Protein AF-A0A3L6J7U1-F1 (afdb_monomer_lite)

Structure (mmCIF, N/CA/C/O backbone):
data_AF-A0A3L6J7U1-F1
#
_entry.id   AF-A0A3L6J7U1-F1
#
loop_
_atom_site.group_PDB
_atom_site.id
_atom_site.type_symbol
_atom_site.label_atom_id
_atom_site.label_alt_id
_atom_site.label_comp_id
_atom_site.label_asym_id
_atom_site.label_entity_id
_atom_site.label_seq_id
_atom_site.pdbx_PDB_ins_code
_atom_site.Cartn_x
_atom_site.Cartn_y
_atom_site.Cartn_z
_atom_site.occupancy
_atom_site.B_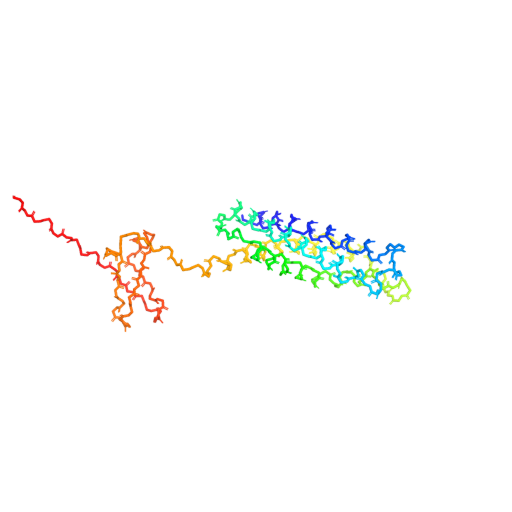iso_or_equiv
_atom_site.auth_seq_id
_atom_site.auth_comp_id
_atom_site.auth_asym_id
_atom_site.auth_atom_id
_atom_site.pdbx_PDB_model_num
ATOM 1 N N . MET A 1 1 ? -1.243 -15.723 12.668 1.00 80.06 1 MET A N 1
ATOM 2 C CA . MET A 1 1 ? -1.212 -14.250 12.497 1.00 80.06 1 MET A CA 1
ATOM 3 C C . MET A 1 1 ? -0.395 -13.813 11.285 1.00 80.06 1 MET A C 1
ATOM 5 O O . MET A 1 1 ? -0.944 -13.099 10.462 1.00 80.06 1 MET A O 1
ATOM 9 N N . LEU A 1 2 ? 0.852 -14.276 11.119 1.00 84.50 2 LEU A N 1
ATOM 10 C CA . LEU A 1 2 ? 1.729 -13.894 9.996 1.00 84.50 2 LEU A CA 1
ATOM 11 C C . LEU A 1 2 ? 1.081 -14.045 8.604 1.00 84.50 2 LEU A C 1
ATOM 13 O O . LEU A 1 2 ? 1.124 -13.119 7.804 1.00 84.50 2 LEU A O 1
ATOM 17 N N . GLY A 1 3 ? 0.394 -15.165 8.348 1.00 88.38 3 GLY A N 1
ATOM 18 C CA . GLY A 1 3 ? -0.285 -15.401 7.067 1.00 88.38 3 GLY A CA 1
ATOM 19 C C . GLY A 1 3 ? -1.399 -14.397 6.737 1.00 88.38 3 GLY A C 1
ATOM 20 O O . GLY A 1 3 ? -1.619 -14.111 5.567 1.00 88.38 3 GLY A O 1
ATOM 21 N N . ARG A 1 4 ? -2.064 -13.806 7.746 1.00 90.31 4 ARG A N 1
ATOM 22 C CA . ARG A 1 4 ? -3.076 -12.756 7.518 1.00 90.31 4 ARG A CA 1
ATOM 23 C C . ARG A 1 4 ? -2.424 -11.458 7.054 1.00 90.31 4 ARG A C 1
ATOM 25 O O . ARG A 1 4 ? -2.904 -10.863 6.101 1.00 90.31 4 ARG A O 1
ATOM 32 N N . TYR A 1 5 ? -1.308 -11.068 7.676 1.00 89.88 5 TYR A N 1
ATOM 33 C CA . TYR A 1 5 ? -0.527 -9.907 7.239 1.00 89.88 5 TYR A CA 1
ATOM 34 C C . TYR A 1 5 ? 0.024 -10.102 5.829 1.00 89.88 5 TYR A C 1
ATOM 36 O O . TYR A 1 5 ? -0.115 -9.217 4.994 1.00 89.88 5 TYR A O 1
ATOM 44 N N . PHE A 1 6 ? 0.576 -11.281 5.537 1.00 91.00 6 PHE A N 1
ATOM 45 C CA . PHE A 1 6 ? 1.073 -11.583 4.199 1.00 91.00 6 PHE A CA 1
ATOM 46 C C . PHE A 1 6 ? -0.036 -11.491 3.140 1.00 91.00 6 PHE A C 1
ATOM 48 O O . PHE A 1 6 ? 0.148 -10.842 2.116 1.00 91.00 6 PHE A O 1
ATOM 55 N N . LEU A 1 7 ? -1.215 -12.065 3.406 1.00 93.25 7 LEU A N 1
ATOM 56 C CA . LEU A 1 7 ? -2.358 -11.988 2.492 1.00 93.25 7 LEU A CA 1
ATOM 57 C C . LEU A 1 7 ? -2.873 -10.548 2.314 1.00 93.25 7 LEU A C 1
ATOM 59 O O . LEU A 1 7 ? -3.171 -10.149 1.191 1.00 93.25 7 LEU A O 1
ATOM 63 N N . HIS A 1 8 ? -2.937 -9.758 3.393 1.00 91.94 8 HIS A N 1
ATOM 64 C CA . HIS A 1 8 ? -3.294 -8.330 3.339 1.00 91.94 8 HIS A CA 1
ATOM 65 C C . HIS A 1 8 ? -2.366 -7.565 2.408 1.00 91.94 8 HIS A C 1
ATOM 67 O O . HIS A 1 8 ? -2.816 -6.891 1.484 1.00 91.94 8 HIS A O 1
ATOM 73 N N . GLY A 1 9 ? -1.063 -7.701 2.647 1.00 90.81 9 GLY A N 1
ATOM 74 C CA . GLY A 1 9 ? -0.046 -7.010 1.879 1.00 90.81 9 GLY A CA 1
ATOM 75 C C . GLY A 1 9 ? 0.015 -7.486 0.436 1.00 90.81 9 GLY A C 1
ATOM 76 O O . GLY A 1 9 ? 0.276 -6.683 -0.448 1.00 90.81 9 GLY A O 1
ATOM 77 N N . LEU A 1 10 ? -0.283 -8.758 0.165 1.00 92.75 10 LEU A N 1
ATOM 78 C CA . LEU A 1 10 ? -0.298 -9.285 -1.197 1.00 92.75 10 LEU A CA 1
ATOM 79 C C . LEU A 1 10 ? -1.444 -8.670 -2.003 1.00 92.75 10 LEU A C 1
ATOM 81 O O . LEU A 1 10 ? -1.235 -8.238 -3.134 1.00 92.75 10 LEU A O 1
ATOM 85 N N . ILE A 1 11 ? -2.635 -8.572 -1.405 1.00 93.88 11 ILE A N 1
ATOM 86 C CA . ILE A 1 11 ? -3.798 -7.954 -2.049 1.00 93.88 11 ILE A CA 1
ATOM 87 C C . ILE A 1 11 ? -3.554 -6.455 -2.268 1.00 93.88 11 ILE A C 1
ATOM 89 O O . ILE A 1 11 ? -3.739 -5.970 -3.382 1.00 93.88 11 ILE A O 1
ATOM 93 N N . LEU A 1 12 ? -3.095 -5.727 -1.244 1.00 91.81 12 LEU A N 1
ATOM 94 C CA . LEU A 1 12 ? -2.787 -4.298 -1.383 1.00 91.81 12 LEU A CA 1
ATOM 95 C C . LEU A 1 12 ? -1.669 -4.046 -2.395 1.00 91.81 12 LEU A C 1
ATOM 97 O O . LEU A 1 12 ? -1.790 -3.165 -3.241 1.00 91.81 12 LEU A O 1
ATOM 101 N N . GLY A 1 13 ? -0.602 -4.841 -2.340 1.00 88.06 13 GLY A N 1
ATOM 102 C CA . GLY A 1 13 ? 0.531 -4.726 -3.247 1.00 88.06 13 GLY A CA 1
ATOM 103 C C . GLY A 1 13 ? 0.130 -4.971 -4.697 1.00 88.06 13 GLY A C 1
ATOM 104 O O . GLY A 1 13 ? 0.563 -4.229 -5.571 1.00 88.06 13 GLY A O 1
ATOM 105 N N . ALA A 1 14 ? -0.749 -5.943 -4.961 1.00 90.12 14 ALA A N 1
ATOM 106 C CA . ALA A 1 14 ? -1.269 -6.196 -6.303 1.00 90.12 14 ALA A CA 1
ATOM 107 C C . ALA A 1 14 ? -2.072 -5.003 -6.849 1.00 90.12 14 ALA A C 1
ATOM 109 O O . ALA A 1 14 ? -1.883 -4.609 -7.998 1.00 90.12 14 ALA A O 1
ATOM 110 N N . VAL A 1 15 ? -2.929 -4.397 -6.024 1.00 89.56 15 VAL A N 1
ATOM 111 C CA . VAL A 1 15 ? -3.744 -3.230 -6.410 1.00 89.56 15 VAL A CA 1
ATOM 112 C C . VAL A 1 15 ? -2.861 -2.035 -6.737 1.00 89.56 15 VAL A C 1
ATOM 114 O O . VAL A 1 15 ? -3.027 -1.410 -7.785 1.00 89.56 15 VAL A O 1
ATOM 117 N N . VAL A 1 16 ? -1.893 -1.746 -5.865 1.00 87.06 16 VAL A N 1
ATOM 118 C CA . VAL A 1 16 ? -0.966 -0.635 -6.078 1.00 87.06 16 VAL A CA 1
ATOM 119 C C . VAL A 1 16 ? -0.088 -0.890 -7.301 1.00 87.06 16 VAL A C 1
ATOM 121 O O . VAL A 1 16 ? 0.082 0.019 -8.108 1.00 87.06 16 VAL A O 1
ATOM 124 N N . LEU A 1 17 ? 0.403 -2.117 -7.501 1.00 84.88 17 LEU A N 1
ATOM 125 C CA . LEU A 1 17 ? 1.206 -2.480 -8.670 1.00 84.88 17 LEU A CA 1
ATOM 126 C C . LEU A 1 17 ? 0.431 -2.273 -9.978 1.00 84.88 17 LEU A C 1
ATOM 128 O O . LEU A 1 17 ? 0.954 -1.653 -10.902 1.00 84.88 17 LEU A O 1
ATOM 132 N N . VAL A 1 18 ? -0.817 -2.747 -10.050 1.00 86.19 18 VAL A N 1
ATOM 133 C CA . VAL A 1 18 ? -1.690 -2.531 -11.216 1.00 86.19 18 VAL A CA 1
ATOM 134 C C . VAL A 1 18 ? -1.918 -1.035 -11.450 1.00 86.19 18 VAL A C 1
ATOM 136 O O . VAL A 1 18 ? -1.820 -0.575 -12.588 1.00 86.19 18 VAL A O 1
ATOM 139 N N . GLY A 1 19 ? -2.149 -0.263 -10.384 1.00 82.88 19 GLY A N 1
ATOM 140 C CA . GLY A 1 19 ? -2.272 1.193 -10.458 1.00 82.88 19 GLY A CA 1
ATOM 141 C C . GLY A 1 19 ? -1.018 1.879 -11.006 1.00 82.88 19 GLY A C 1
ATOM 142 O O . GLY A 1 19 ? -1.114 2.703 -11.916 1.00 82.88 19 GLY A O 1
ATOM 143 N N . SER A 1 20 ? 0.161 1.507 -10.506 1.00 77.81 20 SER A N 1
ATOM 144 C CA . SER A 1 20 ? 1.446 2.061 -10.945 1.00 77.81 20 SER A CA 1
ATOM 145 C C . SER A 1 20 ? 1.777 1.690 -12.396 1.00 77.81 20 SER A C 1
ATOM 147 O O . SER A 1 20 ? 2.238 2.545 -13.149 1.00 77.81 20 SER A O 1
ATOM 149 N N . VAL A 1 21 ? 1.490 0.460 -12.837 1.00 77.81 21 VAL A N 1
ATOM 150 C CA . VAL A 1 21 ? 1.645 0.071 -14.253 1.00 77.81 21 VAL A CA 1
ATOM 151 C C . VAL A 1 21 ? 0.680 0.854 -15.143 1.00 77.81 21 VAL A C 1
ATOM 153 O O . VAL A 1 21 ? 1.087 1.349 -16.193 1.00 77.81 21 VAL A O 1
ATOM 156 N N . GLY A 1 22 ? -0.571 1.035 -14.709 1.00 75.25 22 GLY A N 1
ATOM 157 C CA . GLY A 1 22 ? -1.543 1.880 -15.405 1.00 75.25 22 GLY A CA 1
ATOM 158 C C . GLY A 1 22 ? -1.031 3.308 -15.615 1.00 75.25 22 GLY A C 1
ATOM 159 O O . GLY A 1 22 ? -1.113 3.822 -16.729 1.00 75.25 22 GLY A O 1
ATOM 160 N N . MET A 1 23 ? -0.412 3.913 -14.593 1.00 73.00 23 MET A N 1
ATOM 161 C CA . MET A 1 23 ? 0.224 5.235 -14.709 1.00 73.00 23 MET A CA 1
ATOM 162 C C . MET A 1 23 ? 1.333 5.270 -15.759 1.00 73.00 23 MET A C 1
ATOM 164 O O . MET A 1 23 ? 1.396 6.204 -16.558 1.00 73.00 23 MET A O 1
ATOM 168 N N . ILE A 1 24 ? 2.204 4.259 -15.767 1.00 71.19 24 ILE A N 1
ATOM 169 C CA . ILE A 1 24 ? 3.310 4.176 -16.728 1.00 71.19 24 ILE A CA 1
ATOM 170 C C . ILE A 1 24 ? 2.760 4.063 -18.154 1.00 71.19 24 ILE A C 1
ATOM 172 O O . ILE A 1 24 ? 3.207 4.788 -19.039 1.00 71.19 24 ILE A O 1
ATOM 176 N N . LEU A 1 25 ? 1.752 3.216 -18.377 1.00 70.38 25 LEU A N 1
ATOM 177 C CA . LEU A 1 25 ? 1.129 3.045 -19.693 1.00 70.38 25 LEU A CA 1
ATOM 178 C C . LEU A 1 25 ? 0.435 4.323 -20.182 1.00 70.38 25 LEU A C 1
ATOM 180 O O . LEU A 1 25 ? 0.556 4.667 -21.358 1.00 70.38 25 LEU A O 1
ATOM 184 N N . ILE A 1 26 ? -0.236 5.055 -19.286 1.00 67.69 26 ILE A N 1
ATOM 185 C CA . ILE A 1 26 ? -0.812 6.373 -19.597 1.00 67.69 26 ILE A CA 1
ATOM 186 C C . ILE A 1 26 ? 0.296 7.363 -19.995 1.00 67.69 26 ILE A C 1
ATOM 188 O O . ILE A 1 26 ? 0.122 8.117 -20.951 1.00 67.69 26 ILE A O 1
ATOM 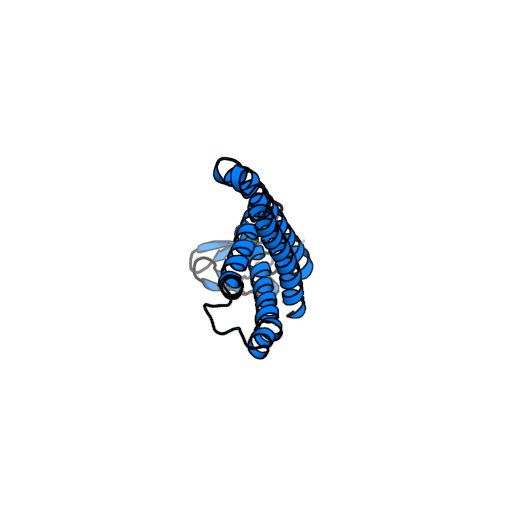192 N N . GLY A 1 27 ? 1.442 7.336 -19.307 1.00 63.16 27 GLY A N 1
ATOM 193 C CA . GLY A 1 27 ? 2.584 8.210 -19.588 1.00 63.16 27 GLY A CA 1
ATOM 194 C C . GLY A 1 27 ? 3.367 7.868 -20.864 1.00 63.16 27 GLY A C 1
ATOM 195 O O . GLY A 1 27 ? 3.934 8.769 -21.478 1.00 63.16 27 GLY A O 1
ATOM 196 N N . MET A 1 28 ? 3.401 6.597 -21.284 1.00 63.34 28 MET A N 1
ATOM 197 C CA . MET A 1 28 ? 4.163 6.134 -22.460 1.00 63.34 28 MET A CA 1
ATOM 198 C C . MET A 1 28 ? 3.359 6.105 -23.773 1.00 63.34 28 MET A C 1
ATOM 200 O O . MET A 1 28 ? 3.936 5.871 -24.836 1.00 63.34 28 MET A O 1
ATOM 204 N N . GLY A 1 29 ? 2.041 6.323 -23.737 1.00 60.12 29 GLY A N 1
ATOM 205 C CA . GLY A 1 29 ? 1.202 6.351 -24.939 1.00 60.12 29 GLY A CA 1
ATOM 206 C C . GLY A 1 29 ? 1.455 7.560 -25.856 1.00 60.12 29 GLY A C 1
ATOM 207 O O . GLY A 1 29 ? 1.968 8.597 -25.438 1.00 60.12 29 GLY A O 1
ATOM 208 N N . SER A 1 30 ? 0.995 7.469 -27.113 1.00 51.78 30 SER A N 1
ATOM 209 C CA . SER A 1 30 ? 1.045 8.514 -28.165 1.00 51.78 30 SER A CA 1
ATOM 210 C C . SER A 1 30 ? 0.340 9.843 -27.819 1.00 51.78 30 SER A C 1
ATOM 212 O O . SER A 1 30 ? 0.314 10.772 -28.623 1.00 51.78 30 SER A O 1
ATOM 214 N N . LEU A 1 31 ? -0.195 9.958 -26.603 1.00 50.59 31 LEU A N 1
ATOM 215 C CA . LEU A 1 31 ? -0.770 11.157 -25.996 1.00 50.59 31 LEU A CA 1
ATOM 216 C C . LEU A 1 31 ? 0.274 12.084 -25.351 1.00 50.59 31 LEU A C 1
ATOM 218 O O . LEU A 1 31 ? -0.113 13.107 -24.794 1.00 50.59 31 LEU A O 1
ATOM 222 N N . TYR A 1 32 ? 1.574 11.784 -25.451 1.00 52.94 32 TYR A N 1
ATOM 223 C CA . TYR A 1 32 ? 2.677 12.566 -24.865 1.00 52.94 32 TYR A CA 1
ATOM 224 C C . TYR A 1 32 ? 2.595 14.083 -25.152 1.00 52.94 32 TYR A C 1
ATOM 226 O O . TYR A 1 32 ? 2.908 14.900 -24.289 1.00 52.94 32 TYR A O 1
ATOM 234 N N . LEU A 1 33 ? 2.101 14.476 -26.336 1.00 47.81 33 LEU A N 1
ATOM 235 C CA . LEU A 1 33 ? 1.938 15.886 -26.721 1.00 47.81 33 LEU A CA 1
ATOM 236 C C . LEU A 1 33 ? 0.695 16.558 -26.098 1.00 47.81 33 LEU A C 1
ATOM 238 O O . LEU A 1 33 ? 0.733 17.745 -25.788 1.00 47.81 33 LEU A O 1
ATOM 242 N N . ALA A 1 34 ? -0.392 15.811 -25.870 1.00 47.06 34 ALA A N 1
ATOM 243 C CA . ALA A 1 34 ? -1.581 16.302 -25.161 1.00 47.06 34 ALA A CA 1
ATOM 244 C C . ALA A 1 34 ? -1.347 16.344 -23.636 1.00 47.06 34 ALA A C 1
ATOM 246 O O . ALA A 1 34 ? -1.777 17.278 -22.955 1.00 47.06 34 ALA A O 1
ATOM 247 N N . TYR A 1 35 ? -0.582 15.372 -23.122 1.00 48.97 35 TYR A N 1
ATOM 248 C CA . TYR A 1 35 ? -0.202 15.198 -21.718 1.00 48.97 35 TYR A CA 1
ATOM 249 C C . TYR A 1 35 ? 0.554 16.401 -21.136 1.00 48.97 35 TYR A C 1
ATOM 251 O O . TYR A 1 35 ? 0.414 16.686 -19.953 1.00 48.97 35 TYR A O 1
ATOM 259 N N . MET A 1 36 ? 1.309 17.150 -21.939 1.00 51.72 36 MET A N 1
ATOM 260 C CA . MET A 1 36 ? 2.205 18.203 -21.440 1.00 51.72 36 MET A CA 1
ATOM 261 C C . MET A 1 36 ? 1.516 19.525 -21.048 1.00 51.72 36 MET A C 1
ATOM 263 O O . MET A 1 36 ? 2.148 20.318 -20.358 1.00 51.72 36 MET A O 1
ATOM 267 N N . VAL A 1 37 ? 0.264 19.796 -21.459 1.00 51.16 37 VAL A N 1
ATOM 268 C CA . VAL A 1 37 ? -0.290 21.172 -21.354 1.00 51.16 37 VAL A CA 1
ATOM 269 C C . VAL A 1 37 ? -1.636 21.289 -20.615 1.00 51.16 37 VAL A C 1
ATOM 271 O O . VAL A 1 37 ? -1.850 22.298 -19.950 1.00 51.16 37 VAL A O 1
ATOM 274 N N . LEU A 1 38 ? -2.535 20.289 -20.652 1.00 43.97 38 LEU A N 1
ATOM 275 C CA . LEU A 1 38 ? -3.834 20.362 -19.934 1.00 43.97 38 LEU A CA 1
ATOM 276 C C . LEU A 1 38 ? -4.360 19.036 -19.346 1.00 43.97 38 LEU A C 1
ATOM 278 O O . LEU A 1 38 ? -5.129 19.065 -18.387 1.00 43.97 38 LEU A O 1
ATOM 282 N N . THR A 1 39 ? -3.974 17.869 -19.874 1.00 49.53 39 THR A N 1
ATOM 283 C CA . THR A 1 39 ? -4.527 16.568 -19.433 1.00 49.53 39 THR A CA 1
ATOM 284 C C . THR A 1 39 ? -3.769 15.899 -18.285 1.00 49.53 39 THR A C 1
ATOM 286 O O . THR A 1 39 ? -4.351 15.055 -17.607 1.00 49.53 39 THR A O 1
ATOM 289 N N . SER A 1 40 ? -2.513 16.263 -18.016 1.00 52.41 40 SER A N 1
ATOM 290 C CA . SER A 1 40 ? -1.710 15.668 -16.930 1.00 52.41 40 SER A CA 1
ATOM 291 C C . SER A 1 40 ? -2.257 15.976 -15.537 1.00 52.41 40 SER A C 1
ATOM 293 O O . SER A 1 40 ? -2.190 15.122 -14.656 1.00 52.41 40 SER A O 1
ATOM 295 N N . SER A 1 41 ? -2.860 17.150 -15.336 1.00 58.31 41 SER A N 1
ATOM 296 C CA . SER A 1 41 ? -3.482 17.507 -14.060 1.00 58.31 41 SER A CA 1
ATOM 297 C C . SER A 1 41 ? -4.869 16.887 -13.907 1.00 58.31 41 SER A C 1
ATOM 299 O O . SER A 1 41 ? -5.115 16.254 -12.892 1.00 58.31 41 SER A O 1
ATOM 301 N N . LEU A 1 42 ? -5.766 16.991 -14.896 1.00 65.25 42 LEU A N 1
ATOM 302 C CA . LEU A 1 42 ? -7.143 16.496 -14.739 1.00 65.25 42 LEU A CA 1
ATOM 303 C C . LEU A 1 42 ? -7.255 14.969 -14.834 1.00 65.25 42 LEU A C 1
ATOM 305 O O . LEU A 1 42 ? -7.847 14.342 -13.959 1.00 65.25 42 LEU A O 1
ATOM 309 N N . VAL A 1 43 ? -6.680 14.361 -15.876 1.00 69.25 43 VAL A N 1
ATOM 310 C CA . VAL A 1 43 ? -6.749 12.904 -16.084 1.00 69.25 43 VAL A CA 1
ATOM 311 C C . VAL A 1 43 ? -5.833 12.194 -15.091 1.00 69.25 43 VAL A C 1
ATOM 313 O O . VAL A 1 43 ? -6.231 11.194 -14.500 1.00 69.25 43 VAL A O 1
ATOM 316 N N . GLY A 1 44 ? -4.646 12.756 -14.841 1.00 71.31 44 GLY A N 1
ATOM 317 C CA . GLY A 1 44 ? -3.724 12.255 -13.826 1.00 71.31 44 GLY A CA 1
ATOM 318 C C . GLY A 1 44 ? -4.313 12.340 -12.418 1.00 71.31 44 GLY A C 1
ATOM 319 O O . GLY A 1 44 ? -4.346 11.329 -11.723 1.00 71.31 44 GLY A O 1
ATOM 320 N N . ALA A 1 45 ? -4.847 13.494 -11.997 1.00 76.62 45 ALA A N 1
ATOM 321 C CA . ALA A 1 45 ? -5.448 13.616 -10.665 1.00 76.62 45 ALA A CA 1
ATOM 322 C C . ALA A 1 45 ? -6.698 12.744 -10.505 1.00 76.62 45 ALA A C 1
ATOM 324 O O . ALA A 1 45 ? -6.861 12.133 -9.452 1.00 76.62 45 ALA A O 1
ATOM 325 N N . ALA A 1 46 ? -7.552 12.636 -11.530 1.00 81.62 46 ALA A N 1
ATOM 326 C CA . ALA A 1 46 ? -8.709 11.741 -11.489 1.00 81.62 46 ALA A CA 1
ATOM 327 C C . ALA A 1 46 ? -8.281 10.271 -11.358 1.00 81.62 46 ALA A C 1
ATOM 329 O O . ALA A 1 46 ? -8.856 9.527 -10.562 1.00 81.62 46 ALA A O 1
ATOM 330 N N . PHE A 1 47 ? -7.234 9.864 -12.079 1.00 82.88 47 PHE A N 1
ATOM 331 C CA . PHE A 1 47 ? -6.674 8.524 -11.959 1.00 82.88 47 PHE A CA 1
ATOM 332 C C . PHE A 1 47 ? -6.060 8.285 -10.571 1.00 82.88 47 PHE A C 1
ATOM 334 O O . PHE A 1 47 ? -6.368 7.274 -9.942 1.00 82.88 47 PHE A O 1
ATOM 341 N N . TYR A 1 48 ? -5.264 9.220 -10.041 1.00 84.69 48 TYR A N 1
ATOM 342 C CA . TYR A 1 48 ? -4.725 9.119 -8.680 1.00 84.69 48 TYR A CA 1
ATOM 343 C C . TYR A 1 48 ? -5.833 9.045 -7.630 1.00 84.69 48 TYR A C 1
ATOM 345 O O . TYR A 1 48 ? -5.780 8.187 -6.753 1.00 84.69 48 TYR A O 1
ATOM 353 N N . ALA A 1 49 ? -6.866 9.881 -7.741 1.00 88.75 49 ALA A N 1
ATOM 354 C CA . ALA A 1 49 ? -8.011 9.851 -6.839 1.00 88.75 49 ALA A CA 1
ATOM 355 C C . ALA A 1 49 ? -8.724 8.491 -6.875 1.00 88.75 49 ALA A C 1
ATOM 357 O O . ALA A 1 49 ? -9.039 7.940 -5.821 1.00 88.75 49 ALA A O 1
ATOM 358 N N . MET A 1 50 ? -8.913 7.918 -8.069 1.00 89.75 50 MET A N 1
ATOM 359 C CA . MET A 1 50 ? -9.485 6.582 -8.243 1.00 89.75 50 MET A CA 1
ATOM 360 C C . MET A 1 50 ? -8.612 5.498 -7.594 1.00 89.75 50 MET A C 1
ATOM 362 O O . MET A 1 50 ? -9.131 4.656 -6.862 1.00 89.75 50 MET A O 1
ATOM 366 N N . ILE A 1 51 ? -7.293 5.528 -7.809 1.00 90.00 51 ILE A N 1
ATOM 367 C CA . ILE A 1 51 ? -6.362 4.562 -7.209 1.00 90.00 51 ILE A CA 1
ATOM 368 C C . ILE A 1 51 ? -6.311 4.703 -5.685 1.00 90.00 51 ILE A C 1
ATOM 370 O O . ILE A 1 51 ? -6.296 3.688 -4.987 1.00 90.00 51 ILE A O 1
ATOM 374 N N . PHE A 1 52 ? -6.322 5.925 -5.148 1.00 93.00 52 PHE A N 1
ATOM 375 C CA . PHE A 1 52 ? -6.347 6.154 -3.701 1.00 93.00 52 PHE A CA 1
ATOM 376 C C . PHE A 1 52 ? -7.655 5.659 -3.090 1.00 93.00 52 PHE A C 1
ATOM 378 O O . PHE A 1 52 ? -7.623 4.924 -2.105 1.00 93.00 52 PHE A O 1
ATOM 385 N N . ALA A 1 53 ? -8.797 5.975 -3.699 1.00 92.06 53 ALA A N 1
ATOM 386 C CA . ALA A 1 53 ? -10.089 5.474 -3.244 1.00 92.06 53 ALA A CA 1
ATOM 387 C C . ALA A 1 53 ? -10.144 3.936 -3.268 1.00 92.06 53 ALA A C 1
ATOM 389 O O . ALA A 1 53 ? -10.574 3.325 -2.291 1.00 92.06 53 ALA A O 1
ATOM 390 N N . LEU A 1 54 ? -9.652 3.305 -4.340 1.00 92.62 54 LEU A N 1
ATOM 391 C CA . LEU A 1 54 ? -9.613 1.848 -4.468 1.00 92.62 54 LEU A CA 1
ATOM 392 C C . LEU A 1 54 ? -8.688 1.210 -3.425 1.00 92.62 54 LEU A C 1
ATOM 394 O O . LEU A 1 54 ? -9.102 0.310 -2.698 1.00 92.62 54 LEU A O 1
ATOM 398 N N . THR A 1 55 ? -7.449 1.693 -3.320 1.00 92.75 55 THR A N 1
ATOM 399 C CA . THR A 1 55 ? -6.443 1.159 -2.388 1.00 92.75 55 THR A CA 1
ATOM 400 C C . THR A 1 55 ? -6.908 1.304 -0.942 1.00 92.75 55 THR A C 1
ATOM 402 O O . THR A 1 55 ? -6.819 0.357 -0.161 1.00 92.75 55 THR A O 1
ATOM 405 N N . GLY A 1 56 ? -7.448 2.469 -0.587 1.00 91.44 56 GLY A N 1
ATOM 406 C CA . GLY A 1 56 ? -7.954 2.738 0.752 1.00 91.44 56 GLY A CA 1
ATOM 407 C C . GLY A 1 56 ? -9.214 1.955 1.094 1.00 91.44 56 GLY A C 1
ATOM 408 O O . GLY A 1 56 ? -9.274 1.336 2.153 1.00 91.44 56 GLY A O 1
ATOM 409 N N . GLY A 1 57 ? -10.184 1.897 0.177 1.00 91.00 57 GLY A N 1
ATOM 410 C CA . GLY A 1 57 ? -11.393 1.089 0.352 1.00 91.00 57 GLY A CA 1
ATOM 411 C C . GLY A 1 57 ? -11.073 -0.399 0.511 1.00 91.00 57 GLY A C 1
ATOM 412 O O . GLY A 1 57 ? -11.632 -1.066 1.381 1.00 91.00 57 GLY A O 1
ATOM 413 N N . MET A 1 58 ? -10.110 -0.915 -0.258 1.00 93.00 58 MET A N 1
ATOM 414 C CA . MET A 1 58 ? -9.624 -2.285 -0.086 1.00 93.00 58 MET A CA 1
ATOM 415 C C . MET A 1 58 ? -8.890 -2.471 1.240 1.00 93.00 58 MET A C 1
ATOM 417 O O . MET A 1 58 ? -9.100 -3.490 1.893 1.00 93.00 58 MET A O 1
ATOM 421 N N . ASN A 1 59 ? -8.082 -1.504 1.683 1.00 93.12 59 ASN A N 1
ATOM 422 C CA . ASN A 1 59 ? -7.435 -1.584 2.991 1.00 93.12 59 ASN A CA 1
ATOM 423 C C . ASN A 1 59 ? -8.454 -1.668 4.133 1.00 93.12 59 ASN A C 1
ATOM 425 O O . ASN A 1 59 ? -8.319 -2.534 4.994 1.00 93.12 59 ASN A O 1
ATOM 429 N N . GLN A 1 60 ? -9.488 -0.826 4.107 1.00 90.44 60 GLN A N 1
ATOM 430 C CA . GLN A 1 60 ? -10.563 -0.825 5.102 1.00 90.44 60 GLN A CA 1
ATOM 431 C C . GLN A 1 60 ? -11.358 -2.135 5.075 1.00 90.44 60 GLN A C 1
ATOM 433 O O . GLN A 1 60 ? -11.544 -2.762 6.114 1.00 90.44 60 GLN A O 1
ATOM 438 N N . ALA A 1 61 ? -11.739 -2.618 3.888 1.00 91.12 61 ALA A N 1
ATOM 439 C CA . ALA A 1 61 ? -12.445 -3.892 3.747 1.00 91.12 61 ALA A CA 1
ATOM 440 C C . ALA A 1 61 ? -11.616 -5.086 4.256 1.00 91.12 61 ALA A C 1
ATOM 442 O O . ALA A 1 61 ? -12.150 -6.008 4.877 1.00 91.12 61 ALA A O 1
ATOM 443 N N . LEU A 1 62 ? -10.302 -5.084 4.009 1.00 90.31 62 LEU A N 1
ATOM 444 C CA . LEU A 1 62 ? -9.397 -6.107 4.530 1.00 90.31 62 LEU A CA 1
ATOM 445 C C . LEU A 1 62 ? -9.255 -5.991 6.051 1.00 90.31 62 LEU A C 1
ATOM 447 O O . LEU A 1 62 ? -9.343 -7.015 6.728 1.00 90.31 62 LEU A O 1
ATOM 451 N N . ALA A 1 63 ? -9.097 -4.776 6.583 1.00 87.81 63 ALA A N 1
ATOM 452 C CA . ALA A 1 63 ? -8.995 -4.502 8.015 1.00 87.81 63 ALA A CA 1
ATOM 453 C C . ALA A 1 63 ? -10.240 -4.974 8.791 1.00 87.81 63 ALA A C 1
ATOM 455 O O . ALA A 1 63 ? -10.105 -5.715 9.769 1.00 87.81 63 ALA A O 1
ATOM 456 N N . GLU A 1 64 ? -11.441 -4.648 8.304 1.00 86.19 64 GLU A N 1
ATOM 457 C CA . GLU A 1 64 ? -12.710 -5.169 8.834 1.00 86.19 64 GLU A CA 1
ATOM 458 C C . GLU A 1 64 ? -12.703 -6.708 8.805 1.00 86.19 64 GLU A C 1
ATOM 460 O O . GLU A 1 64 ? -12.978 -7.369 9.809 1.00 86.19 64 GLU A O 1
ATOM 465 N N . ARG A 1 65 ? -12.303 -7.305 7.674 1.00 89.25 65 ARG A N 1
ATOM 466 C CA . ARG A 1 65 ? -12.407 -8.754 7.462 1.00 89.25 65 ARG A CA 1
ATOM 467 C C . ARG A 1 65 ? -11.420 -9.601 8.263 1.00 89.25 65 ARG A C 1
ATOM 469 O O . ARG A 1 65 ? -11.838 -10.635 8.785 1.00 89.25 65 ARG A O 1
ATOM 476 N N . PHE A 1 66 ? -10.124 -9.272 8.311 1.00 85.50 66 PHE A N 1
ATOM 477 C CA . PHE A 1 66 ? -9.155 -10.137 9.010 1.00 85.50 66 PHE A CA 1
ATOM 478 C C . PHE A 1 66 ? -8.790 -9.687 10.435 1.00 85.50 66 PHE A C 1
ATOM 480 O O . PHE A 1 66 ? -8.193 -10.497 11.161 1.00 85.50 66 PHE A O 1
ATOM 487 N N . TRP A 1 67 ? -9.176 -8.471 10.851 1.00 82.88 67 TRP A N 1
ATOM 488 C CA . TRP A 1 67 ? -8.870 -7.904 12.175 1.00 82.88 67 TRP A CA 1
ATOM 489 C C . TRP A 1 67 ? -10.108 -7.465 12.959 1.00 82.88 67 TRP A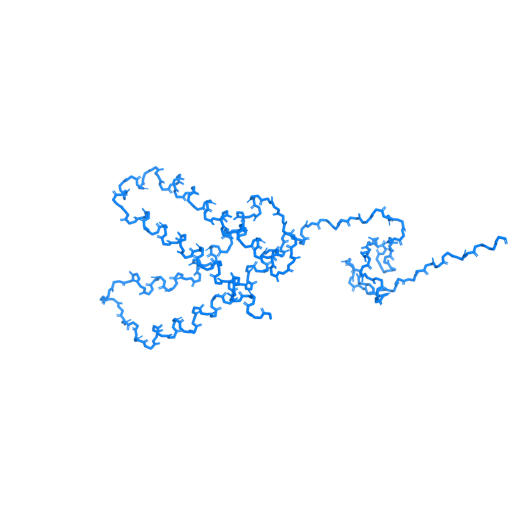 C 1
ATOM 491 O O . TRP A 1 67 ? -9.967 -7.216 14.152 1.00 82.88 67 TRP A O 1
ATOM 501 N N . GLY A 1 68 ? -11.296 -7.407 12.345 1.00 79.31 68 GLY A N 1
ATOM 502 C CA . GLY A 1 68 ? -12.518 -6.984 13.035 1.00 79.31 68 GLY A CA 1
ATOM 503 C C . GLY A 1 68 ? -12.475 -5.522 13.481 1.00 79.31 68 GLY A C 1
ATOM 504 O O . GLY A 1 68 ? -13.062 -5.179 14.500 1.00 79.31 68 GLY A O 1
ATOM 505 N N . ILE A 1 69 ? -11.717 -4.682 12.771 1.00 79.38 69 ILE A N 1
ATOM 506 C CA . ILE A 1 69 ? -11.621 -3.250 13.060 1.00 79.38 69 ILE A CA 1
ATOM 507 C C . ILE A 1 69 ? -12.798 -2.563 12.376 1.00 79.38 69 ILE A C 1
ATOM 509 O O . ILE A 1 69 ? -12.871 -2.582 11.151 1.00 79.38 69 ILE A O 1
ATOM 513 N N . ASP A 1 70 ? -13.684 -1.935 13.148 1.00 76.44 70 ASP A N 1
ATOM 514 C CA . ASP A 1 70 ? -14.774 -1.129 12.595 1.00 76.44 70 ASP A CA 1
ATOM 515 C C . ASP A 1 70 ? -14.221 0.165 11.988 1.00 76.44 70 ASP A C 1
ATOM 517 O O . ASP A 1 70 ? -13.918 1.134 12.696 1.00 76.44 70 ASP A O 1
ATOM 521 N N . CYS A 1 71 ? -14.091 0.179 10.662 1.00 76.94 71 CYS A N 1
ATOM 522 C CA . CYS A 1 71 ? -13.612 1.329 9.912 1.00 76.94 71 CYS A CA 1
ATOM 523 C C . CYS A 1 71 ? -14.727 2.364 9.683 1.00 76.94 71 CYS A C 1
ATOM 525 O O . CYS A 1 71 ? -15.923 2.068 9.645 1.00 76.94 71 CYS A O 1
ATOM 527 N N . GLU A 1 72 ? -14.343 3.631 9.530 1.00 76.75 72 GLU A N 1
ATOM 528 C CA . GLU A 1 72 ? -15.271 4.674 9.101 1.00 76.75 72 GLU A CA 1
ATOM 529 C C . GLU A 1 72 ? -15.483 4.600 7.588 1.00 76.75 72 GLU A C 1
ATOM 531 O O . GLU A 1 72 ? -14.542 4.748 6.810 1.00 76.75 72 GLU A O 1
ATOM 536 N N . LYS A 1 73 ? -16.737 4.406 7.169 1.00 77.50 73 LYS A N 1
ATOM 537 C CA . LYS A 1 73 ? -17.126 4.284 5.756 1.00 77.50 73 LYS A CA 1
ATOM 538 C C . LYS A 1 73 ? -17.305 5.657 5.112 1.00 77.50 73 LYS A C 1
ATOM 540 O O . LYS A 1 73 ? -18.370 5.985 4.596 1.00 77.50 73 LYS A O 1
ATOM 545 N N . ASN A 1 74 ? -16.254 6.466 5.177 1.00 83.75 74 ASN A N 1
ATOM 546 C CA . ASN A 1 74 ? -16.181 7.783 4.562 1.00 83.75 74 ASN A CA 1
ATOM 547 C C . ASN A 1 74 ? -15.145 7.762 3.431 1.00 83.75 74 ASN A C 1
ATOM 549 O O . ASN A 1 74 ? -14.015 7.303 3.618 1.00 83.75 74 ASN A O 1
ATOM 553 N N . ILE A 1 75 ? -15.522 8.290 2.262 1.00 82.81 75 ILE A N 1
ATOM 554 C CA . ILE A 1 75 ? -14.637 8.394 1.093 1.00 82.81 75 ILE A CA 1
ATOM 555 C C . ILE A 1 75 ? -13.362 9.168 1.449 1.00 82.81 75 ILE A C 1
ATOM 557 O O . ILE A 1 75 ? -12.284 8.767 1.020 1.00 82.81 75 ILE A O 1
ATOM 561 N N . GLY A 1 76 ? -13.453 10.223 2.268 1.00 84.62 76 GLY A N 1
ATOM 562 C CA . GLY A 1 76 ? -12.288 11.008 2.687 1.00 84.62 76 GLY A CA 1
ATOM 563 C C . GLY A 1 76 ? -11.262 10.177 3.464 1.00 84.62 76 GLY A C 1
ATOM 564 O O . GLY A 1 76 ? -10.072 10.204 3.147 1.00 84.62 76 GLY A O 1
ATOM 565 N N . THR A 1 77 ? -11.727 9.375 4.425 1.00 83.50 77 THR A N 1
ATOM 566 C CA . THR A 1 77 ? -10.886 8.461 5.213 1.00 83.50 77 THR A CA 1
ATOM 567 C C . THR A 1 77 ? -10.268 7.386 4.318 1.00 83.50 77 THR A C 1
ATOM 569 O O . THR A 1 77 ? -9.063 7.148 4.388 1.00 83.50 77 THR A O 1
ATOM 572 N N . GLY A 1 78 ? -11.055 6.816 3.397 1.00 85.88 78 GLY A N 1
ATOM 573 C CA . GLY A 1 78 ? -10.556 5.868 2.398 1.00 85.88 78 GLY A CA 1
ATOM 574 C C . GLY A 1 78 ? -9.470 6.477 1.507 1.00 85.88 78 GLY A C 1
ATOM 575 O O . GLY A 1 78 ? -8.386 5.918 1.381 1.00 85.88 78 GLY A O 1
ATOM 576 N N . MET A 1 79 ? -9.698 7.662 0.942 1.00 90.88 79 MET A N 1
ATOM 577 C CA . MET A 1 79 ? -8.705 8.339 0.102 1.00 90.88 79 MET A CA 1
ATOM 578 C C . MET A 1 79 ? -7.406 8.643 0.855 1.00 90.88 79 MET A C 1
ATOM 580 O O . MET A 1 79 ? -6.329 8.454 0.291 1.00 90.88 79 MET A O 1
ATOM 584 N N . ARG A 1 80 ? -7.483 9.069 2.122 1.00 89.88 80 ARG A N 1
ATOM 585 C CA . ARG A 1 80 ? -6.306 9.296 2.976 1.00 89.88 80 ARG A CA 1
ATOM 586 C C . ARG A 1 80 ? -5.507 8.008 3.179 1.00 89.88 80 ARG A C 1
ATOM 588 O O . ARG A 1 80 ? -4.294 8.007 2.970 1.00 89.88 80 ARG A O 1
ATOM 595 N N . ASP A 1 81 ? -6.175 6.926 3.573 1.00 89.00 81 ASP A N 1
ATOM 596 C CA . ASP A 1 81 ? -5.521 5.641 3.837 1.00 89.00 81 ASP A CA 1
ATOM 597 C C . ASP A 1 81 ? -4.875 5.095 2.552 1.00 89.00 81 ASP A C 1
ATOM 599 O O . ASP A 1 81 ? -3.723 4.656 2.555 1.00 89.00 81 ASP A O 1
ATOM 603 N N . GLY A 1 82 ? -5.583 5.207 1.425 1.00 89.50 82 GLY A N 1
ATOM 604 C CA . GLY A 1 82 ? -5.072 4.834 0.112 1.00 89.50 82 GLY A CA 1
ATOM 605 C C . GLY A 1 82 ? -3.883 5.675 -0.340 1.00 89.50 82 GLY A C 1
ATOM 606 O O . GLY A 1 82 ? -2.916 5.111 -0.845 1.00 89.50 82 GLY A O 1
ATOM 607 N N . PHE A 1 83 ? -3.906 6.992 -0.118 1.00 90.81 83 PHE A N 1
ATOM 608 C CA . PHE A 1 83 ? -2.772 7.878 -0.394 1.00 90.81 83 PHE A CA 1
ATOM 609 C C . PHE A 1 83 ? -1.531 7.471 0.408 1.00 90.81 83 PHE A C 1
ATOM 611 O O . PHE A 1 83 ? -0.455 7.320 -0.170 1.00 90.81 83 PHE A O 1
ATOM 618 N N . LEU A 1 84 ? -1.672 7.241 1.718 1.00 89.75 84 LEU A N 1
ATOM 619 C CA . LEU A 1 84 ? -0.555 6.843 2.581 1.00 89.75 84 LEU A CA 1
ATOM 620 C C . LEU A 1 84 ? 0.062 5.514 2.133 1.00 89.75 84 LEU A C 1
ATOM 622 O O . LEU A 1 84 ? 1.282 5.415 2.000 1.00 89.75 84 LEU A O 1
ATOM 626 N N . ILE A 1 85 ? -0.777 4.511 1.860 1.00 89.31 85 ILE A N 1
ATOM 627 C CA . ILE A 1 85 ? -0.329 3.191 1.395 1.00 89.31 85 ILE A CA 1
ATOM 628 C C . ILE A 1 85 ? 0.339 3.301 0.025 1.00 89.31 85 ILE A C 1
ATOM 630 O O . ILE A 1 85 ? 1.418 2.747 -0.177 1.00 89.31 85 ILE A O 1
ATOM 634 N N . PHE A 1 86 ? -0.268 4.037 -0.907 1.00 87.38 86 PHE A N 1
ATOM 635 C CA . PHE A 1 86 ? 0.257 4.196 -2.259 1.00 87.38 86 PHE A CA 1
ATOM 636 C C . PHE A 1 86 ? 1.600 4.935 -2.273 1.00 87.38 86 PHE A C 1
ATOM 638 O O . PHE A 1 86 ? 2.527 4.506 -2.962 1.00 87.38 86 PHE A O 1
ATOM 645 N N . MET A 1 87 ? 1.735 6.019 -1.504 1.00 85.12 87 MET A N 1
ATOM 646 C CA . MET A 1 87 ? 2.988 6.772 -1.399 1.00 85.12 87 MET A CA 1
ATOM 647 C C . MET A 1 87 ? 4.088 5.928 -0.771 1.00 85.12 87 MET A C 1
ATOM 649 O O . MET A 1 87 ? 5.167 5.813 -1.346 1.00 85.12 87 MET A O 1
ATOM 653 N N . LEU A 1 88 ? 3.802 5.273 0.356 1.00 84.81 88 LEU A N 1
ATOM 654 C CA . LEU A 1 88 ? 4.753 4.373 1.001 1.00 84.81 88 LEU A CA 1
ATOM 655 C C . LEU A 1 88 ? 5.210 3.265 0.041 1.00 84.81 88 LEU A C 1
ATOM 657 O O . LEU A 1 88 ? 6.399 2.945 -0.019 1.00 84.81 88 LEU A O 1
ATOM 661 N N . PHE A 1 89 ? 4.275 2.711 -0.734 1.00 82.56 89 PHE A N 1
ATOM 662 C CA . PHE A 1 89 ? 4.575 1.699 -1.734 1.00 82.56 89 PHE A CA 1
ATOM 663 C C . PHE A 1 89 ? 5.519 2.201 -2.813 1.00 82.56 89 PHE A C 1
ATOM 665 O O . PHE A 1 89 ? 6.585 1.622 -3.022 1.00 82.56 89 PHE A O 1
ATOM 672 N N . ASN A 1 90 ? 5.170 3.304 -3.464 1.00 78.25 90 ASN A N 1
ATOM 673 C CA . ASN A 1 90 ? 5.977 3.829 -4.557 1.00 78.25 90 ASN A CA 1
ATOM 674 C C . ASN A 1 90 ? 7.339 4.348 -4.070 1.00 78.25 90 ASN A C 1
ATOM 676 O O . ASN A 1 90 ? 8.336 4.126 -4.749 1.00 78.25 90 ASN A O 1
ATOM 680 N N . THR A 1 91 ? 7.430 4.956 -2.881 1.00 78.06 91 THR A N 1
ATOM 681 C CA . THR A 1 91 ? 8.718 5.377 -2.303 1.00 78.06 91 THR A CA 1
ATOM 682 C C . THR A 1 91 ? 9.620 4.184 -1.996 1.00 78.06 91 THR A C 1
ATOM 684 O O . THR A 1 91 ? 10.813 4.232 -2.290 1.00 78.06 91 THR A O 1
ATOM 687 N N . ALA A 1 92 ? 9.074 3.097 -1.449 1.00 76.81 92 ALA A N 1
ATOM 688 C CA . ALA A 1 92 ? 9.871 1.917 -1.130 1.00 76.81 92 ALA A CA 1
ATOM 689 C C . ALA A 1 92 ? 10.301 1.117 -2.371 1.00 76.81 92 ALA A C 1
ATOM 691 O O . ALA A 1 92 ? 11.365 0.501 -2.359 1.00 76.81 92 ALA A O 1
ATOM 692 N N . PHE A 1 93 ? 9.508 1.149 -3.447 1.00 71.81 93 PHE A N 1
ATOM 693 C CA . PHE A 1 93 ? 9.847 0.523 -4.729 1.00 71.81 93 PHE A CA 1
ATOM 694 C C . PHE A 1 93 ? 10.638 1.428 -5.681 1.00 71.81 93 PHE A C 1
ATOM 696 O O . PHE A 1 93 ? 11.142 0.935 -6.692 1.00 71.81 93 PHE A O 1
ATOM 703 N N . LEU A 1 94 ? 10.811 2.715 -5.363 1.00 70.31 94 LEU A N 1
ATOM 704 C CA . LEU A 1 94 ? 11.600 3.652 -6.167 1.00 70.31 94 LEU A CA 1
ATOM 705 C C . LEU A 1 94 ? 13.020 3.127 -6.463 1.00 70.31 94 LEU A C 1
ATOM 707 O O . LEU A 1 94 ? 13.414 3.167 -7.627 1.00 70.31 94 LEU A O 1
ATOM 711 N N . PRO A 1 95 ? 13.780 2.569 -5.494 1.00 65.12 95 PRO A N 1
ATOM 712 C CA . PRO A 1 95 ? 15.110 2.028 -5.773 1.00 65.12 95 PRO A CA 1
ATOM 713 C C . PRO A 1 95 ? 15.074 0.850 -6.752 1.00 65.12 95 PRO A C 1
ATOM 715 O O . PRO A 1 95 ? 15.937 0.749 -7.617 1.00 65.12 95 PRO A O 1
ATOM 718 N N . VAL A 1 96 ? 14.051 -0.008 -6.658 1.00 67.00 96 VAL A N 1
ATOM 719 C CA . VAL A 1 96 ? 13.856 -1.137 -7.580 1.00 67.00 96 VAL A CA 1
ATOM 720 C C . VAL A 1 96 ? 13.574 -0.612 -8.986 1.00 67.00 96 VAL A C 1
ATOM 722 O O . VAL A 1 96 ? 14.221 -1.038 -9.935 1.00 67.00 96 VAL A O 1
ATOM 725 N N . GLY A 1 97 ? 12.671 0.363 -9.119 1.00 65.25 97 GLY A N 1
ATOM 726 C CA . GLY A 1 97 ? 12.381 1.013 -10.398 1.00 65.25 97 GLY A CA 1
ATOM 727 C C . GLY A 1 97 ? 13.604 1.700 -11.011 1.00 65.25 97 GLY A C 1
ATOM 728 O O . GLY A 1 97 ? 13.836 1.568 -12.210 1.00 65.25 97 GLY A O 1
ATOM 729 N N . LEU A 1 98 ? 14.426 2.371 -10.196 1.00 64.69 98 LEU A N 1
ATOM 730 C CA . LEU A 1 98 ? 15.662 3.017 -10.645 1.00 64.69 98 LEU A CA 1
ATOM 731 C C . LEU A 1 98 ? 16.678 2.007 -11.191 1.00 64.69 98 LEU A C 1
ATOM 733 O O . LEU A 1 98 ? 17.283 2.283 -12.220 1.00 64.69 98 LEU A O 1
ATOM 737 N N . ILE A 1 99 ? 16.820 0.823 -10.584 1.00 64.38 99 ILE A N 1
ATOM 738 C CA . ILE A 1 99 ? 17.715 -0.234 -11.094 1.00 64.38 99 ILE A CA 1
ATOM 739 C C . ILE A 1 99 ? 17.336 -0.655 -12.524 1.00 64.38 99 ILE A C 1
ATOM 741 O O . ILE A 1 99 ? 18.220 -0.917 -13.334 1.00 64.38 99 ILE A O 1
ATOM 745 N N . PHE A 1 100 ? 16.041 -0.686 -12.856 1.00 60.62 100 PHE A N 1
ATOM 746 C CA . PHE A 1 100 ? 15.563 -1.060 -14.193 1.00 60.62 100 PHE A CA 1
ATOM 747 C C . PHE A 1 100 ? 15.475 0.113 -15.186 1.00 60.62 100 PHE A C 1
ATOM 749 O O . PHE A 1 100 ? 15.360 -0.124 -16.387 1.00 60.62 100 PHE A O 1
ATOM 756 N N . ALA A 1 101 ? 15.493 1.363 -14.710 1.00 59.38 101 ALA A N 1
ATOM 757 C CA . ALA A 1 101 ? 15.315 2.558 -15.540 1.00 59.38 101 ALA A CA 1
ATOM 758 C C . ALA A 1 101 ? 16.628 3.166 -16.059 1.00 59.38 101 ALA A C 1
ATOM 760 O O . ALA A 1 101 ? 16.604 3.968 -16.995 1.00 59.38 101 ALA A O 1
ATOM 761 N N . ILE A 1 102 ? 17.774 2.830 -15.462 1.00 58.25 102 ILE A N 1
ATOM 762 C CA . ILE A 1 102 ? 19.061 3.339 -15.940 1.00 58.25 102 ILE A CA 1
ATOM 763 C C . ILE A 1 102 ? 19.427 2.546 -17.228 1.00 58.25 102 ILE A C 1
ATOM 765 O O . ILE A 1 102 ? 19.207 1.338 -17.291 1.00 58.25 102 ILE A O 1
ATOM 769 N N . PRO A 1 103 ? 19.980 3.175 -18.286 1.00 57.91 103 PRO A N 1
ATOM 770 C CA . PRO A 1 103 ? 20.275 2.491 -19.551 1.00 57.91 103 PRO A CA 1
ATOM 771 C C . PRO A 1 103 ? 21.362 1.405 -19.434 1.00 57.91 103 PRO A C 1
ATOM 773 O O . PRO A 1 103 ? 22.400 1.677 -18.827 1.00 57.91 103 PRO A O 1
ATOM 776 N N . PRO A 1 104 ? 21.236 0.250 -20.119 1.00 57.31 104 PRO A N 1
ATOM 777 C CA . PRO A 1 104 ? 22.086 -0.942 -19.942 1.00 57.31 104 PRO A CA 1
ATOM 778 C C . PRO A 1 104 ? 23.596 -0.774 -20.222 1.00 57.31 104 PRO A C 1
ATOM 780 O O . PRO A 1 104 ? 24.350 -1.733 -20.102 1.00 57.31 104 PRO A O 1
ATOM 783 N N . GLY A 1 105 ? 24.067 0.424 -20.581 1.00 57.00 105 GLY A N 1
ATOM 784 C CA . GLY A 1 105 ? 25.488 0.755 -20.720 1.00 57.00 105 GLY A CA 1
ATOM 785 C C . GLY A 1 105 ? 26.107 1.493 -19.525 1.00 57.00 105 GLY A C 1
ATOM 786 O O . GLY A 1 105 ? 27.297 1.788 -19.571 1.00 57.00 105 GLY A O 1
ATOM 787 N N . TRP A 1 106 ? 25.329 1.848 -18.493 1.00 55.72 106 TRP A N 1
ATOM 788 C CA . TRP A 1 106 ? 25.768 2.723 -17.388 1.00 55.72 106 TRP A CA 1
ATOM 789 C C . TRP A 1 106 ? 25.852 2.023 -16.012 1.00 55.72 106 TRP A C 1
ATOM 791 O O . TRP A 1 106 ? 26.029 2.702 -15.003 1.00 55.72 106 TRP A O 1
ATOM 801 N N . HIS A 1 107 ? 25.712 0.692 -15.923 1.00 60.25 107 HIS A N 1
ATOM 802 C CA . HIS A 1 107 ? 25.827 -0.057 -14.654 1.00 60.25 107 HIS A CA 1
ATOM 803 C C . HIS A 1 107 ? 26.231 -1.521 -14.845 1.00 60.25 107 HIS A C 1
ATOM 805 O O . HIS A 1 107 ? 26.092 -2.115 -15.913 1.00 60.25 107 HIS A O 1
ATOM 811 N N . TRP A 1 108 ? 26.711 -2.079 -13.732 1.00 58.59 108 TRP A N 1
ATOM 812 C CA . TRP A 1 108 ? 26.764 -3.498 -13.424 1.00 58.59 108 TRP A CA 1
ATOM 813 C C . TRP A 1 108 ? 25.357 -4.078 -13.597 1.00 58.59 108 TRP A C 1
ATOM 815 O O . TRP A 1 108 ? 24.455 -3.750 -12.829 1.00 58.59 108 TRP A O 1
ATOM 825 N N . VAL A 1 109 ? 25.145 -4.893 -14.630 1.00 60.62 109 VAL A N 1
ATOM 826 C CA . VAL A 1 109 ? 23.910 -5.675 -14.767 1.00 60.62 109 VAL A CA 1
ATOM 827 C C . VAL A 1 109 ? 23.775 -6.517 -13.496 1.00 60.62 109 VAL A C 1
ATOM 829 O O . VAL A 1 109 ? 24.717 -7.263 -13.208 1.00 60.62 109 VAL A O 1
ATOM 832 N N . PRO A 1 110 ? 22.664 -6.409 -12.736 1.00 65.62 110 PRO A N 1
ATOM 833 C CA . PRO A 1 110 ? 22.469 -7.238 -11.560 1.00 65.62 110 PRO A CA 1
ATOM 834 C C . PRO A 1 110 ? 22.648 -8.696 -11.960 1.00 65.62 110 PRO A C 1
ATOM 836 O O . PRO A 1 110 ? 22.014 -9.186 -12.901 1.00 65.62 110 PRO A O 1
ATOM 839 N N . SER A 1 111 ? 23.549 -9.384 -11.275 1.00 75.06 111 SER A N 1
ATOM 840 C CA . SER A 1 111 ? 23.751 -10.809 -11.471 1.00 75.06 111 SER A CA 1
ATOM 841 C C . SER A 1 111 ? 22.427 -11.547 -11.254 1.00 75.06 111 SER A C 1
ATOM 843 O O . SER A 1 111 ? 21.565 -11.116 -10.484 1.00 75.06 111 SER A O 1
ATOM 845 N N . ALA A 1 112 ? 22.262 -12.709 -11.889 1.00 76.12 112 ALA A N 1
ATOM 846 C CA . ALA A 1 112 ? 21.070 -13.538 -11.689 1.00 76.12 112 ALA A CA 1
ATOM 847 C C . ALA A 1 112 ? 20.805 -13.843 -10.197 1.00 76.12 112 ALA A C 1
ATOM 849 O O . ALA A 1 112 ? 19.658 -14.019 -9.793 1.00 76.12 112 ALA A O 1
ATOM 850 N N . ILE A 1 113 ? 21.861 -13.853 -9.375 1.00 77.12 113 ILE A N 1
ATOM 851 C CA . ILE A 1 113 ? 21.801 -14.034 -7.922 1.00 77.12 113 ILE A CA 1
ATOM 852 C C . ILE A 1 113 ? 21.158 -12.820 -7.238 1.00 77.12 113 ILE A C 1
ATOM 854 O O . ILE A 1 113 ? 20.267 -12.996 -6.413 1.00 77.12 113 ILE A O 1
ATOM 858 N N . GLU A 1 114 ? 21.552 -11.596 -7.588 1.00 71.50 114 GLU A N 1
ATOM 859 C CA . GLU A 1 114 ? 20.960 -10.371 -7.027 1.00 71.50 114 GLU A CA 1
ATOM 860 C C . GLU A 1 114 ? 19.484 -10.242 -7.405 1.00 71.50 114 GLU A C 1
ATOM 862 O O . GLU A 1 114 ? 18.646 -9.939 -6.554 1.00 71.50 114 GLU A O 1
ATOM 867 N N . VAL A 1 115 ? 19.144 -10.574 -8.653 1.00 74.69 115 VAL A N 1
ATOM 868 C CA . VAL A 1 115 ? 17.750 -10.645 -9.106 1.00 74.69 115 VAL A CA 1
ATOM 869 C C . VAL A 1 115 ? 16.976 -11.686 -8.291 1.00 74.69 115 VAL A C 1
ATOM 871 O O . VAL A 1 115 ? 15.899 -11.388 -7.773 1.00 74.69 115 VAL A O 1
ATOM 874 N N . ALA A 1 116 ? 17.533 -12.885 -8.100 1.00 76.75 116 ALA A N 1
ATOM 875 C CA . ALA A 1 116 ? 16.901 -13.928 -7.296 1.00 76.75 116 ALA A CA 1
ATOM 876 C C . ALA A 1 116 ? 16.693 -13.498 -5.833 1.00 76.75 116 ALA A C 1
ATOM 878 O O . ALA A 1 116 ? 15.625 -13.750 -5.280 1.00 76.75 116 ALA A O 1
ATOM 879 N N . ILE A 1 117 ? 17.655 -12.805 -5.215 1.00 78.94 117 ILE A N 1
ATOM 880 C CA . ILE A 1 117 ? 17.520 -12.270 -3.849 1.00 78.94 117 ILE A CA 1
ATOM 881 C C . ILE A 1 117 ? 16.381 -11.244 -3.777 1.00 78.94 117 ILE A C 1
ATOM 883 O O . ILE A 1 117 ? 15.567 -11.292 -2.851 1.00 78.94 117 ILE A O 1
ATOM 887 N N . ILE A 1 118 ? 16.270 -10.350 -4.763 1.00 74.44 118 ILE A N 1
ATOM 888 C CA . ILE A 1 118 ? 15.177 -9.370 -4.820 1.00 74.44 118 ILE A CA 1
ATOM 889 C C . ILE A 1 118 ? 13.819 -10.088 -4.880 1.00 74.44 118 ILE A C 1
ATOM 891 O O . ILE A 1 118 ? 12.934 -9.798 -4.071 1.00 74.44 118 ILE A O 1
ATOM 895 N N . PHE A 1 119 ? 13.659 -11.064 -5.777 1.00 76.25 119 PHE A N 1
ATOM 896 C CA . PHE A 1 119 ? 12.382 -11.764 -5.950 1.00 76.25 119 PHE A CA 1
ATOM 897 C C . PHE A 1 119 ? 12.025 -12.702 -4.791 1.00 76.25 119 PHE A C 1
ATOM 899 O O . PHE A 1 119 ? 10.858 -12.775 -4.407 1.00 76.25 119 PHE A O 1
ATOM 906 N N . LEU A 1 120 ? 13.003 -13.415 -4.230 1.00 80.44 120 LEU A N 1
ATOM 907 C CA . LEU A 1 120 ? 12.761 -14.454 -3.223 1.00 80.44 120 LEU A CA 1
ATOM 908 C C . LEU A 1 120 ? 12.772 -13.926 -1.789 1.00 80.44 120 LEU A C 1
ATOM 910 O O . LEU A 1 120 ? 12.184 -14.555 -0.912 1.00 80.44 120 LEU A O 1
ATOM 914 N N . VAL A 1 121 ? 13.435 -12.797 -1.534 1.00 80.38 121 VAL A N 1
ATOM 915 C CA . VAL A 1 121 ? 13.633 -12.280 -0.174 1.00 80.38 121 VAL A CA 1
ATOM 916 C C . VAL A 1 121 ? 13.025 -10.892 -0.026 1.00 80.38 121 VAL A C 1
ATOM 918 O O . VAL A 1 121 ? 12.171 -10.692 0.839 1.00 80.38 121 VAL A O 1
ATOM 921 N N . ALA A 1 122 ? 13.399 -9.939 -0.883 1.00 78.88 122 ALA A N 1
ATOM 922 C CA . ALA A 1 122 ? 12.953 -8.556 -0.723 1.00 78.88 122 ALA A CA 1
ATOM 923 C C . ALA A 1 122 ? 11.441 -8.401 -0.955 1.00 78.88 122 ALA A C 1
ATOM 925 O O . ALA A 1 122 ? 10.763 -7.799 -0.123 1.00 78.88 122 ALA A O 1
ATOM 926 N N . ILE A 1 123 ? 10.890 -8.990 -2.025 1.00 81.88 123 ILE A N 1
ATOM 927 C CA . ILE A 1 123 ? 9.452 -8.895 -2.333 1.00 81.88 123 ILE A CA 1
ATOM 928 C C . ILE A 1 123 ? 8.577 -9.513 -1.224 1.00 81.88 123 ILE A C 1
ATOM 930 O O . ILE A 1 123 ? 7.659 -8.832 -0.763 1.00 81.88 123 ILE A O 1
ATOM 934 N N . PRO A 1 124 ? 8.825 -10.742 -0.727 1.00 84.88 124 PRO A N 1
ATOM 935 C CA . PRO A 1 124 ? 8.005 -11.312 0.344 1.00 84.88 124 PRO A CA 1
ATOM 936 C C . PRO A 1 124 ? 8.075 -10.532 1.661 1.00 84.88 124 PRO A C 1
ATOM 938 O O . PRO A 1 124 ? 7.045 -10.344 2.313 1.00 84.88 124 PRO A O 1
ATOM 941 N N . ILE A 1 125 ? 9.263 -10.047 2.044 1.00 86.50 125 ILE A N 1
ATOM 942 C CA . ILE A 1 125 ? 9.426 -9.188 3.228 1.00 86.50 125 ILE A CA 1
ATOM 943 C C . ILE A 1 125 ? 8.636 -7.896 3.038 1.00 86.50 125 ILE A C 1
ATOM 945 O O . ILE A 1 125 ? 7.925 -7.460 3.942 1.00 86.50 125 ILE A O 1
ATOM 949 N N . TYR A 1 126 ? 8.716 -7.311 1.848 1.00 83.50 126 TYR A N 1
ATOM 950 C CA . TYR A 1 126 ? 7.994 -6.097 1.524 1.00 83.50 126 TYR A CA 1
ATOM 951 C C . TYR A 1 126 ? 6.475 -6.284 1.619 1.00 83.50 126 TYR A C 1
ATOM 953 O O . TYR A 1 126 ? 5.790 -5.499 2.274 1.00 83.50 126 TYR A O 1
ATOM 961 N N . ILE A 1 127 ? 5.952 -7.360 1.026 1.00 88.56 127 ILE A N 1
ATOM 962 C CA . ILE A 1 127 ? 4.539 -7.746 1.121 1.00 88.56 127 ILE A CA 1
ATOM 963 C C . ILE A 1 127 ? 4.121 -7.856 2.589 1.00 88.56 127 ILE A C 1
ATOM 965 O O . ILE A 1 127 ? 3.090 -7.315 2.988 1.00 88.56 127 ILE A O 1
ATOM 969 N N . LEU A 1 128 ? 4.935 -8.504 3.421 1.00 89.06 128 LEU A N 1
ATOM 970 C CA . LEU A 1 128 ? 4.645 -8.628 4.843 1.00 89.06 128 LEU A CA 1
ATOM 971 C C . LEU A 1 128 ? 4.579 -7.259 5.543 1.00 89.06 128 LEU A C 1
ATOM 973 O O . LEU A 1 128 ? 3.635 -7.006 6.295 1.00 89.06 128 LEU A O 1
ATOM 977 N N . LEU A 1 129 ? 5.549 -6.378 5.287 1.00 87.56 129 LEU A N 1
ATOM 978 C CA . LEU A 1 129 ? 5.585 -5.026 5.854 1.00 87.56 129 LEU A CA 1
ATOM 979 C C . LEU A 1 129 ? 4.373 -4.197 5.423 1.00 87.56 129 LEU A C 1
ATOM 981 O O . LEU A 1 129 ? 3.753 -3.544 6.263 1.00 87.56 129 LEU A O 1
ATOM 985 N N . LEU A 1 130 ? 3.988 -4.272 4.148 1.00 87.69 130 LEU A N 1
ATOM 986 C CA . LEU A 1 130 ? 2.806 -3.586 3.631 1.00 87.69 130 LEU A CA 1
ATOM 987 C C . LEU A 1 130 ? 1.535 -4.052 4.347 1.00 87.69 130 LEU A C 1
ATOM 989 O O . LEU A 1 130 ? 0.700 -3.229 4.712 1.00 87.69 130 LEU A O 1
ATOM 993 N N . GLY A 1 131 ? 1.409 -5.354 4.610 1.00 86.12 131 GLY A N 1
ATOM 994 C CA . GLY A 1 131 ? 0.289 -5.894 5.377 1.00 86.12 131 GLY A CA 1
ATOM 995 C C . GLY A 1 131 ? 0.252 -5.409 6.826 1.00 86.12 131 GLY A C 1
ATOM 996 O O . GLY A 1 131 ? -0.817 -5.086 7.342 1.00 86.12 131 GLY A O 1
ATOM 997 N N . ILE A 1 132 ? 1.410 -5.315 7.487 1.00 87.81 132 ILE A N 1
ATOM 998 C CA . ILE A 1 132 ? 1.508 -4.761 8.847 1.00 87.81 132 ILE A CA 1
ATOM 999 C C . ILE A 1 132 ? 1.064 -3.295 8.854 1.00 87.81 132 ILE A C 1
ATOM 1001 O O . ILE A 1 132 ? 0.269 -2.893 9.704 1.00 87.81 132 ILE A O 1
ATOM 1005 N N . ILE A 1 133 ? 1.548 -2.500 7.902 1.00 87.69 133 ILE A N 1
ATOM 1006 C CA . ILE A 1 133 ? 1.238 -1.070 7.830 1.00 87.69 133 ILE A CA 1
ATOM 1007 C C . ILE A 1 133 ? -0.224 -0.842 7.430 1.00 87.69 133 ILE A C 1
ATOM 1009 O O . ILE A 1 133 ? -0.891 -0.002 8.032 1.00 87.69 133 ILE A O 1
ATOM 1013 N N . GLY A 1 134 ? -0.764 -1.626 6.494 1.00 84.50 134 GLY A N 1
ATOM 1014 C CA . GLY A 1 134 ? -2.181 -1.596 6.120 1.00 84.50 134 GLY A CA 1
ATOM 1015 C C . GLY A 1 134 ? -3.099 -1.848 7.318 1.00 84.50 134 GLY A C 1
ATOM 1016 O O . GLY A 1 134 ? -4.011 -1.067 7.591 1.00 84.50 134 GLY A O 1
ATOM 1017 N N . ALA A 1 135 ? -2.785 -2.862 8.126 1.00 83.88 135 ALA A N 1
ATOM 1018 C CA . ALA A 1 135 ? -3.525 -3.127 9.357 1.00 83.88 135 ALA A CA 1
ATOM 1019 C C . ALA A 1 135 ? -3.426 -1.972 10.371 1.00 83.88 135 ALA A C 1
ATOM 1021 O O . ALA A 1 135 ? -4.410 -1.651 11.029 1.00 83.88 135 ALA A O 1
ATOM 1022 N N . LYS A 1 136 ? -2.259 -1.327 10.510 1.00 84.06 136 LYS A N 1
ATOM 1023 C CA . LYS A 1 136 ? -2.064 -0.219 11.464 1.00 84.06 136 LYS A CA 1
ATOM 1024 C C . LYS A 1 136 ? -2.709 1.089 11.015 1.00 84.06 136 LYS A C 1
ATOM 1026 O O . LYS A 1 136 ? -3.259 1.800 11.849 1.00 84.06 136 LYS A O 1
ATOM 1031 N N . THR A 1 137 ? -2.676 1.393 9.723 1.00 79.50 137 THR A N 1
ATOM 1032 C CA . THR A 1 137 ? -3.320 2.589 9.153 1.00 79.50 137 THR A CA 1
ATOM 1033 C C . THR A 1 137 ? -4.834 2.562 9.348 1.00 79.50 137 THR A C 1
ATOM 1035 O O . THR A 1 137 ? -5.413 3.592 9.674 1.00 79.50 137 THR A O 1
ATOM 1038 N N . ALA A 1 138 ? -5.458 1.383 9.286 1.00 72.88 138 ALA A N 1
ATOM 1039 C CA . ALA A 1 138 ? -6.886 1.222 9.557 1.00 72.88 138 ALA A CA 1
ATOM 1040 C C . ALA A 1 138 ? -7.285 1.446 11.033 1.00 72.88 138 ALA A C 1
ATOM 1042 O O . ALA A 1 138 ? -8.445 1.739 11.310 1.00 72.88 138 ALA A O 1
ATOM 1043 N N . VAL A 1 139 ? -6.345 1.337 11.985 1.00 65.44 139 VAL A N 1
ATOM 1044 C CA . VAL A 1 139 ? -6.607 1.553 13.425 1.00 65.44 139 VAL A CA 1
ATOM 1045 C C . VAL A 1 139 ? -6.627 3.037 13.793 1.00 65.44 139 VAL A C 1
ATOM 1047 O O . VAL A 1 139 ? -7.378 3.425 14.683 1.00 65.44 139 VAL A O 1
ATOM 1050 N N . PHE A 1 140 ? -5.839 3.876 13.114 1.00 60.75 140 PHE A N 1
ATOM 1051 C CA . PHE A 1 140 ? -5.783 5.321 13.377 1.00 60.75 140 PHE A CA 1
ATOM 1052 C C . PHE A 1 140 ? -7.165 5.998 13.450 1.00 60.75 140 PHE A C 1
ATOM 1054 O O . PHE A 1 140 ? -7.440 6.629 14.464 1.00 60.75 140 PHE A O 1
ATOM 1061 N N . PRO A 1 141 ? -8.077 5.828 12.474 1.00 57.53 141 PRO A N 1
ATOM 1062 C CA . PRO A 1 141 ? -9.401 6.450 12.552 1.00 57.53 141 PRO A CA 1
ATOM 1063 C C . PRO A 1 141 ? -10.309 5.879 13.657 1.00 57.53 141 PRO A C 1
ATOM 1065 O O . PRO A 1 141 ? -11.279 6.527 14.035 1.00 57.53 141 PRO A O 1
ATOM 1068 N N . HIS A 1 142 ? -10.021 4.690 14.198 1.00 54.09 142 HIS A N 1
ATOM 1069 C CA . HIS A 1 142 ? -10.770 4.150 15.337 1.00 54.09 142 HIS A CA 1
ATOM 1070 C C . HIS A 1 142 ? -10.394 4.846 16.656 1.00 54.09 142 HIS A C 1
ATOM 1072 O O . HIS A 1 142 ? -11.239 4.983 17.534 1.00 54.09 142 HIS A O 1
ATOM 1078 N N . LEU A 1 143 ? -9.146 5.311 16.786 1.00 56.09 143 LEU A N 1
ATOM 1079 C CA . LEU A 1 143 ? -8.667 6.055 17.958 1.00 56.09 143 LEU A CA 1
ATOM 1080 C C . LEU A 1 143 ? -9.253 7.472 18.043 1.00 56.09 143 LEU A C 1
ATOM 1082 O O . LEU A 1 143 ? -9.395 7.995 19.143 1.00 56.09 143 LEU A O 1
ATOM 1086 N N . ASP A 1 144 ? -9.614 8.065 16.902 1.00 50.56 144 ASP A N 1
ATOM 1087 C CA . ASP A 1 144 ? -10.178 9.420 16.824 1.00 50.56 144 ASP A CA 1
ATOM 1088 C C . ASP A 1 144 ? -11.684 9.473 17.144 1.00 50.56 144 ASP A C 1
ATOM 1090 O O . ASP A 1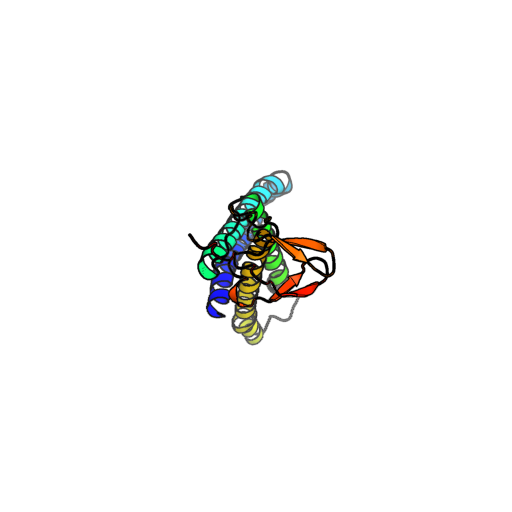 144 ? -12.264 10.556 17.234 1.00 50.56 144 ASP A O 1
ATOM 1094 N N . ARG A 1 145 ? -12.349 8.322 17.318 1.00 53.72 145 ARG A N 1
ATOM 1095 C CA . ARG A 1 145 ? -13.753 8.298 17.740 1.00 53.72 145 ARG A CA 1
ATOM 1096 C C . ARG A 1 145 ? -13.850 8.571 19.234 1.00 53.72 145 ARG A C 1
ATOM 1098 O O . ARG A 1 145 ? -13.252 7.864 20.044 1.00 53.72 145 ARG A O 1
ATOM 1105 N N . GLU A 1 146 ? -14.682 9.544 19.598 1.00 52.41 146 GLU A N 1
ATOM 1106 C CA . GLU A 1 146 ? -15.156 9.654 20.973 1.00 52.41 146 GLU A CA 1
ATOM 1107 C C . GLU A 1 146 ? -15.792 8.312 21.376 1.00 52.41 146 GLU A C 1
ATOM 1109 O O . GLU A 1 146 ? -16.567 7.740 20.597 1.00 52.41 146 GLU A O 1
ATOM 1114 N N . PRO A 1 147 ? -15.443 7.757 22.550 1.00 56.00 147 PRO A N 1
ATOM 1115 C CA . PRO A 1 147 ? -16.001 6.490 22.988 1.00 56.00 147 PRO A CA 1
ATOM 1116 C C . PRO A 1 147 ? -17.524 6.608 23.026 1.00 56.00 147 PRO A C 1
ATOM 1118 O O . PRO A 1 147 ? -18.064 7.541 23.621 1.00 56.00 147 PRO A O 1
ATOM 1121 N N . VAL A 1 148 ? -18.216 5.660 22.386 1.00 53.62 148 VAL A N 1
ATOM 1122 C CA . VAL A 1 148 ? -19.678 5.568 22.451 1.00 53.62 148 VAL A CA 1
ATOM 1123 C C . VAL A 1 148 ? -20.053 5.450 23.923 1.00 53.62 148 VAL A C 1
ATOM 1125 O O . VAL A 1 148 ? -19.755 4.443 24.566 1.00 53.62 148 VAL A O 1
ATOM 1128 N N . MET A 1 149 ? -20.649 6.511 24.466 1.00 48.78 149 MET A N 1
ATOM 1129 C CA . MET A 1 149 ? -21.032 6.540 25.870 1.00 48.78 149 MET A CA 1
ATOM 1130 C C . MET A 1 149 ? -22.179 5.544 26.084 1.00 48.78 149 MET A C 1
ATOM 1132 O O . MET A 1 149 ? -23.200 5.657 25.398 1.00 48.78 149 MET A O 1
ATOM 1136 N N . PRO A 1 150 ? -22.034 4.552 26.984 1.00 52.91 150 PRO A N 1
ATOM 1137 C CA . PRO A 1 150 ? -23.135 3.663 27.322 1.00 52.91 150 PRO A CA 1
ATOM 1138 C C . PRO A 1 150 ? -24.306 4.476 27.885 1.00 52.91 150 PRO A C 1
ATOM 1140 O O . PRO A 1 150 ? -24.115 5.468 28.587 1.00 52.91 150 PRO A O 1
ATOM 1143 N N . THR A 1 151 ? -25.528 4.049 27.566 1.00 55.25 151 THR A N 1
ATOM 1144 C CA . THR A 1 151 ? -26.785 4.715 27.950 1.00 55.25 151 THR A CA 1
ATOM 1145 C C . THR A 1 151 ? -27.000 4.802 29.465 1.00 55.25 151 THR A C 1
ATOM 1147 O O . THR A 1 151 ? -27.785 5.633 29.919 1.00 55.25 151 THR A O 1
ATOM 1150 N N . ASP A 1 152 ? -26.249 4.025 30.248 1.00 56.09 152 ASP A N 1
ATOM 1151 C CA . ASP A 1 152 ? -26.330 3.961 31.708 1.00 56.09 152 ASP A CA 1
ATOM 1152 C C . ASP A 1 152 ? -25.261 4.858 32.359 1.00 56.09 152 ASP A C 1
ATOM 1154 O O . ASP A 1 152 ? -24.297 4.422 32.990 1.00 56.09 152 ASP A O 1
ATOM 1158 N N . PHE A 1 153 ? -25.438 6.170 32.181 1.00 51.50 153 PHE A N 1
ATOM 1159 C CA . PHE A 1 153 ? -24.495 7.230 32.573 1.00 51.50 153 PHE A CA 1
ATOM 1160 C C . PHE A 1 153 ? -24.145 7.303 34.067 1.00 51.50 153 PHE A C 1
ATOM 1162 O O . PHE A 1 153 ? -23.150 7.930 34.435 1.00 51.50 153 PHE A O 1
ATOM 1169 N N . VAL A 1 154 ? -24.967 6.727 34.944 1.00 53.97 154 VAL A N 1
ATOM 1170 C CA . VAL A 1 154 ? -24.844 6.932 36.396 1.00 53.97 154 VAL A CA 1
ATOM 1171 C C . VAL A 1 154 ? -24.062 5.807 37.071 1.00 53.97 154 VAL A C 1
ATOM 1173 O O . VAL A 1 154 ? -23.331 6.076 38.022 1.00 53.97 154 VAL A O 1
ATOM 1176 N N . GLU A 1 155 ? -24.156 4.573 36.572 1.00 56.16 155 GLU A N 1
ATOM 1177 C CA . GLU A 1 155 ? -23.565 3.405 37.244 1.00 56.16 155 GLU A CA 1
ATOM 1178 C C . GLU A 1 155 ? -22.078 3.195 36.927 1.00 56.16 155 GLU A C 1
ATOM 1180 O O . GLU A 1 155 ? -21.367 2.619 37.744 1.00 56.16 155 GLU A O 1
ATOM 1185 N N . HIS A 1 156 ? -21.568 3.744 35.818 1.00 58.06 156 HIS A N 1
ATOM 1186 C CA . HIS A 1 156 ? -20.186 3.500 35.366 1.00 58.06 156 HIS A CA 1
ATOM 1187 C C . HIS A 1 156 ? -19.263 4.728 35.415 1.00 58.06 156 HIS A C 1
ATOM 1189 O O . HIS A 1 156 ? -18.159 4.710 34.859 1.00 58.06 156 HIS A O 1
ATOM 1195 N N . SER A 1 157 ? -19.698 5.815 36.063 1.00 63.97 157 SER A N 1
ATOM 1196 C CA . SER A 1 157 ? -18.859 7.002 36.252 1.00 63.97 157 SER A CA 1
ATOM 1197 C C . SER A 1 157 ? -18.042 6.881 37.541 1.00 63.97 157 SER A C 1
ATOM 1199 O O . SER A 1 157 ? -18.596 6.806 38.639 1.00 63.97 157 SER A O 1
ATOM 1201 N N . HIS A 1 158 ? -16.714 6.893 37.423 1.00 68.75 158 HIS A N 1
ATOM 1202 C CA . HIS A 1 158 ? -15.811 6.894 38.575 1.00 68.75 158 HIS A CA 1
ATOM 1203 C C . HIS A 1 158 ? -14.910 8.123 38.555 1.00 68.75 158 HIS A C 1
ATOM 1205 O O . HIS A 1 158 ? -14.497 8.618 37.504 1.00 68.75 158 HIS A O 1
ATOM 1211 N N . GLN A 1 159 ? -14.598 8.631 39.744 1.00 76.50 159 GLN A N 1
ATOM 1212 C CA . GLN A 1 159 ? -13.675 9.742 39.917 1.00 76.50 159 GLN A CA 1
ATOM 1213 C C . GLN A 1 159 ? -12.312 9.203 40.343 1.00 76.50 159 GLN A C 1
ATOM 1215 O O . GLN A 1 159 ? -12.213 8.433 41.297 1.00 76.50 159 GLN A O 1
ATOM 1220 N N . CYS A 1 160 ? -11.254 9.605 39.639 1.00 73.75 160 CYS A N 1
ATOM 1221 C CA . CYS A 1 160 ? -9.903 9.222 40.024 1.00 73.75 160 CYS A CA 1
ATOM 1222 C C . CYS A 1 160 ? -9.554 9.854 41.387 1.00 73.75 160 CYS A C 1
ATOM 1224 O O . CYS A 1 160 ? -9.590 11.083 41.494 1.00 73.75 160 CYS A O 1
ATOM 1226 N N . PRO A 1 161 ? -9.121 9.076 42.398 1.00 78.19 161 PRO A N 1
ATOM 1227 C CA . PRO A 1 161 ? -8.802 9.603 43.728 1.00 78.19 161 PRO A CA 1
ATOM 1228 C C . PRO A 1 161 ? -7.544 10.487 43.748 1.00 78.19 161 PRO A C 1
ATOM 1230 O O . PRO A 1 161 ? -7.263 11.149 44.741 1.00 78.19 161 PRO A O 1
ATOM 1233 N N . HIS A 1 162 ? -6.759 10.492 42.667 1.00 77.75 162 HIS A N 1
ATOM 1234 C CA . HIS A 1 162 ? -5.487 11.211 42.609 1.00 77.75 162 HIS A CA 1
ATOM 1235 C C . HIS A 1 162 ? -5.561 12.566 41.911 1.00 77.75 162 HIS A C 1
ATOM 1237 O O . HIS A 1 162 ? -4.811 13.467 42.270 1.00 77.75 162 HIS A O 1
ATOM 1243 N N . CYS A 1 163 ? -6.399 12.697 40.883 1.00 79.31 163 CYS A N 1
ATOM 1244 C CA . CYS A 1 163 ? -6.503 13.926 40.089 1.00 79.31 163 CYS A CA 1
ATOM 1245 C C . CYS A 1 163 ? -7.934 14.456 39.986 1.00 79.31 163 CYS A C 1
ATOM 1247 O O . CYS A 1 163 ? -8.155 15.450 39.304 1.00 79.31 163 CYS A O 1
ATOM 1249 N N . MET A 1 164 ? -8.901 13.792 40.629 1.00 76.38 164 MET A N 1
ATOM 1250 C CA . MET A 1 164 ? -10.316 14.170 40.658 1.00 76.38 164 MET A CA 1
ATOM 1251 C C . MET A 1 164 ? -10.996 14.245 39.285 1.00 76.38 164 MET A C 1
ATOM 1253 O O . MET A 1 164 ? -12.151 14.658 39.193 1.00 76.38 164 MET A O 1
ATOM 1257 N N . ALA A 1 165 ? -10.325 13.814 38.219 1.00 70.69 165 ALA A N 1
ATOM 1258 C CA . ALA A 1 165 ? -10.930 13.733 36.906 1.00 70.69 165 ALA A CA 1
ATOM 1259 C C . ALA A 1 165 ? -11.911 12.553 36.845 1.00 70.69 165 ALA A C 1
ATOM 1261 O O . ALA A 1 165 ? -11.686 11.495 37.447 1.00 70.69 165 ALA A O 1
ATOM 1262 N N . ARG A 1 166 ? -13.034 12.782 36.163 1.00 68.81 166 ARG A N 1
ATOM 1263 C CA . ARG A 1 166 ? -14.126 11.822 36.000 1.00 68.81 166 ARG A CA 1
ATOM 1264 C C . ARG A 1 166 ? -13.875 11.001 34.737 1.00 68.81 166 ARG A C 1
ATOM 1266 O O . ARG A 1 166 ? -13.626 11.577 33.682 1.00 68.81 166 ARG A O 1
ATOM 1273 N N . TYR A 1 167 ? -13.938 9.679 34.862 1.00 65.38 167 TYR A N 1
ATOM 1274 C CA . TYR A 1 167 ? -13.710 8.727 33.776 1.00 65.38 167 TYR A CA 1
ATOM 1275 C C . TYR A 1 167 ? -14.866 7.740 33.674 1.00 65.38 167 TYR A C 1
ATOM 1277 O O . TYR A 1 167 ? -15.528 7.441 34.671 1.00 65.38 167 TYR A O 1
ATOM 1285 N N . TYR A 1 168 ? -15.070 7.231 32.462 1.00 64.31 168 TYR A N 1
ATOM 1286 C CA . TYR A 1 168 ? -16.089 6.243 32.133 1.00 64.31 168 TYR A CA 1
ATOM 1287 C C . TYR A 1 168 ? -15.387 4.968 31.681 1.00 64.31 168 TYR A C 1
ATOM 1289 O O . TYR A 1 168 ? -14.519 5.013 30.806 1.00 64.31 168 TYR A O 1
ATOM 1297 N N . TYR A 1 169 ? -15.739 3.839 32.287 1.00 63.69 169 TYR A N 1
ATOM 1298 C CA . TYR A 1 169 ? -15.225 2.538 31.877 1.00 63.69 169 TYR A CA 1
ATOM 1299 C C . TYR A 1 169 ? -16.283 1.812 31.052 1.00 63.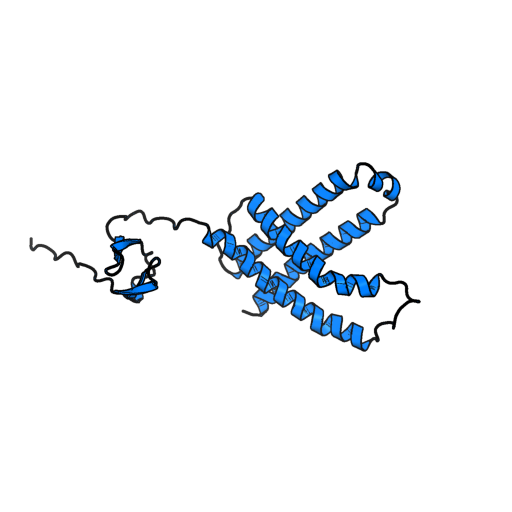69 169 TYR A C 1
ATOM 1301 O O . TYR A 1 169 ? -17.460 1.820 31.399 1.00 63.69 169 TYR A O 1
ATOM 1309 N N . GLY A 1 170 ? -15.869 1.191 29.946 1.00 53.50 170 GLY A N 1
ATOM 1310 C CA . GLY A 1 170 ? -16.721 0.242 29.235 1.00 53.50 170 GLY A CA 1
ATOM 1311 C C . GLY A 1 170 ? -16.845 -1.066 30.022 1.00 53.50 170 GLY A C 1
ATOM 1312 O O . GLY A 1 170 ? -15.928 -1.429 30.761 1.00 53.50 170 GLY A O 1
ATOM 1313 N N . LEU A 1 171 ? -17.937 -1.802 29.797 1.00 49.53 171 LEU A N 1
ATOM 1314 C CA . LEU A 1 171 ? -18.310 -3.078 30.446 1.00 49.53 171 LEU A CA 1
ATOM 1315 C C . LEU A 1 171 ? -17.194 -4.155 30.482 1.00 49.53 171 LEU A C 1
ATOM 1317 O O . LEU A 1 171 ? -17.280 -5.134 31.212 1.00 49.53 171 LEU A O 1
ATOM 1321 N N . GLY A 1 172 ? -16.116 -3.999 29.705 1.00 45.91 172 GLY A N 1
ATOM 1322 C CA . GLY A 1 172 ? -14.963 -4.905 29.704 1.00 45.91 172 GLY A CA 1
ATOM 1323 C C . GLY A 1 172 ? -13.961 -4.708 30.852 1.00 45.91 172 GLY A C 1
ATOM 1324 O O . GLY A 1 172 ? -13.169 -5.615 31.107 1.00 45.91 172 GLY A O 1
ATOM 1325 N N . ALA A 1 173 ? -13.977 -3.565 31.549 1.00 51.81 173 ALA A N 1
ATOM 1326 C CA . ALA A 1 173 ? -13.027 -3.261 32.630 1.00 51.81 173 ALA A CA 1
ATOM 1327 C C . ALA A 1 173 ? -13.402 -3.896 33.987 1.00 51.81 173 ALA A C 1
ATOM 1329 O O . ALA A 1 173 ? -12.594 -3.901 34.917 1.00 51.81 173 ALA A O 1
ATOM 1330 N N . GLU A 1 174 ? -14.604 -4.469 34.101 1.00 51.25 174 GLU A N 1
ATOM 1331 C CA . GLU A 1 174 ? -15.124 -5.076 35.336 1.00 51.25 174 GLU A CA 1
ATOM 1332 C C . GLU A 1 174 ? -14.319 -6.298 35.804 1.00 51.25 174 GLU A C 1
ATOM 1334 O O . GLU A 1 174 ? -14.272 -6.596 36.998 1.00 51.25 174 GLU A O 1
ATOM 1339 N N . LYS A 1 175 ? -13.635 -7.001 34.889 1.00 51.66 175 LYS A N 1
ATOM 1340 C CA . LYS A 1 175 ? -12.962 -8.267 35.219 1.00 51.66 175 LYS A CA 1
ATOM 1341 C C . LYS A 1 175 ? -11.709 -8.116 36.078 1.00 51.66 175 LYS A C 1
ATOM 1343 O O . LYS A 1 175 ? -11.395 -9.040 36.822 1.00 51.66 175 LYS A O 1
ATOM 1348 N N . GLU A 1 176 ? -11.006 -6.988 35.998 1.00 57.19 176 GLU A N 1
ATOM 1349 C CA . GLU A 1 176 ? -9.720 -6.813 36.692 1.00 57.19 176 GLU A CA 1
ATOM 1350 C C . GLU A 1 176 ? -9.793 -5.852 37.886 1.00 57.19 176 GLU A C 1
ATOM 1352 O O . GLU A 1 176 ? -8.847 -5.800 38.668 1.00 57.19 176 GLU A O 1
ATOM 1357 N N . ARG A 1 177 ? -10.915 -5.134 38.082 1.00 66.94 177 ARG A N 1
ATOM 1358 C CA . ARG A 1 177 ? -11.186 -4.193 39.201 1.00 66.94 177 ARG A CA 1
ATOM 1359 C C . ARG A 1 177 ? -10.121 -3.115 39.447 1.00 66.94 177 ARG A C 1
ATOM 1361 O O . ARG A 1 177 ? -10.252 -2.340 40.393 1.00 66.94 177 ARG A O 1
ATOM 1368 N N . VAL A 1 178 ? -9.095 -3.041 38.607 1.00 71.75 178 VAL A N 1
ATOM 1369 C CA . VAL A 1 178 ? -8.000 -2.080 38.644 1.00 71.75 178 VAL A CA 1
ATOM 1370 C C . VAL A 1 178 ? -8.010 -1.341 37.324 1.00 71.75 178 VAL A C 1
ATOM 1372 O O . VAL A 1 178 ? -7.979 -1.938 36.251 1.00 71.75 178 VAL A O 1
ATOM 1375 N N . VAL A 1 179 ? -8.052 -0.021 37.410 1.00 71.69 179 VAL A N 1
ATOM 1376 C CA . VAL A 1 179 ? -8.165 0.847 36.249 1.00 71.69 179 VAL A CA 1
ATOM 1377 C C . VAL A 1 179 ? -7.074 1.897 36.261 1.00 71.69 179 VAL A C 1
ATOM 1379 O O . VAL A 1 179 ? -6.715 2.433 37.307 1.00 71.69 179 VAL A O 1
ATOM 1382 N N . THR A 1 180 ? -6.538 2.202 35.081 1.00 75.19 180 THR A N 1
ATOM 1383 C CA . THR A 1 180 ? -5.520 3.246 34.917 1.00 75.19 180 THR A CA 1
ATOM 1384 C C . THR A 1 180 ? -6.195 4.558 34.528 1.00 75.19 180 THR A C 1
ATOM 1386 O O . THR A 1 180 ? -6.950 4.613 33.558 1.00 75.19 180 THR A O 1
ATOM 1389 N N . CYS A 1 181 ? -5.940 5.623 35.288 1.00 72.06 181 CYS A N 1
ATOM 1390 C CA . CYS A 1 181 ? -6.430 6.966 34.986 1.00 72.06 181 CYS A CA 1
ATOM 1391 C C . CYS A 1 181 ? -5.770 7.524 33.718 1.00 72.06 181 CYS A C 1
ATOM 1393 O O . CYS A 1 181 ? -4.543 7.599 33.651 1.00 72.06 181 CYS A O 1
ATOM 1395 N N . GLN A 1 182 ? -6.566 8.002 32.757 1.00 71.31 182 GLN A N 1
ATOM 1396 C CA . GLN A 1 182 ? -6.039 8.583 31.517 1.00 71.31 182 GLN A CA 1
ATOM 1397 C C . GLN A 1 182 ? -5.397 9.974 31.708 1.00 71.31 182 GLN A C 1
ATOM 1399 O O . GLN A 1 182 ? -4.547 10.331 30.902 1.00 71.31 182 GLN A O 1
ATOM 1404 N N . ASN A 1 183 ? -5.721 10.748 32.767 1.00 72.50 183 ASN A N 1
ATOM 1405 C CA . ASN A 1 183 ? -4.980 12.001 33.050 1.00 72.50 183 ASN A CA 1
ATOM 1406 C C . ASN A 1 183 ? -3.611 11.730 33.646 1.00 72.50 183 ASN A C 1
ATOM 1408 O O . ASN A 1 183 ? -2.620 12.323 33.243 1.00 72.50 183 ASN A O 1
ATOM 1412 N N . CYS A 1 184 ? -3.597 10.985 34.754 1.00 78.38 184 CYS A N 1
ATOM 1413 C CA . CYS A 1 184 ? -2.457 10.990 35.667 1.00 78.38 184 CYS A CA 1
ATOM 1414 C C . CYS A 1 184 ? -1.660 9.689 35.621 1.00 78.38 184 CYS A C 1
ATOM 1416 O O . CYS A 1 184 ? -0.672 9.568 36.341 1.00 78.38 184 CYS A O 1
ATOM 1418 N N . GLY A 1 185 ? -2.103 8.707 34.829 1.00 73.69 185 GLY A N 1
ATOM 1419 C CA . GLY A 1 185 ? -1.440 7.414 34.666 1.00 73.69 185 GLY A CA 1
ATOM 1420 C C . GLY A 1 185 ? -1.451 6.528 35.914 1.00 73.69 185 GLY A C 1
ATOM 1421 O O . GLY A 1 185 ? -0.891 5.436 35.885 1.00 73.69 185 GLY A O 1
ATOM 1422 N N . LYS A 1 186 ? -2.067 6.967 37.021 1.00 75.69 186 LYS A N 1
ATOM 1423 C CA . LYS A 1 186 ? -2.138 6.189 38.263 1.00 75.69 186 LYS A CA 1
ATOM 1424 C C . LYS A 1 186 ? -3.243 5.144 38.194 1.00 75.69 186 LYS A C 1
ATOM 1426 O O . LYS A 1 186 ? -4.333 5.415 37.688 1.00 75.69 186 LYS A O 1
ATOM 1431 N N . GLN A 1 187 ? -2.951 3.971 38.744 1.00 79.25 187 GLN A N 1
ATOM 1432 C CA . GLN A 1 187 ? -3.905 2.880 38.890 1.00 79.25 187 GLN A CA 1
ATOM 1433 C C . GLN A 1 187 ? -4.697 3.028 40.188 1.00 79.25 187 GLN A C 1
ATOM 1435 O O . GLN A 1 187 ? -4.131 3.386 41.219 1.00 79.25 187 GLN A O 1
ATOM 1440 N N . PHE A 1 188 ? -5.996 2.752 40.142 1.00 76.06 188 PHE A N 1
ATOM 1441 C CA . PHE A 1 188 ? -6.860 2.720 41.321 1.00 76.06 188 PHE A CA 1
ATOM 1442 C C . PHE A 1 188 ? -7.912 1.619 41.176 1.00 76.06 188 PHE A C 1
ATOM 1444 O O . PHE A 1 188 ? -8.199 1.176 40.064 1.00 76.06 188 PHE A O 1
ATOM 1451 N N . SER A 1 189 ? -8.455 1.143 42.297 1.00 71.69 189 SER A N 1
ATOM 1452 C CA . SER A 1 189 ? -9.494 0.118 42.288 1.00 71.69 189 SER A CA 1
ATOM 1453 C C . SER A 1 189 ? -10.889 0.726 42.202 1.00 71.69 189 SER A C 1
ATOM 1455 O O . SER A 1 189 ? -11.176 1.759 42.811 1.00 71.69 189 SER A O 1
ATOM 1457 N N . ILE A 1 190 ? -11.768 0.059 41.458 1.00 68.31 190 ILE A N 1
ATOM 1458 C CA . ILE A 1 190 ? -13.198 0.364 41.447 1.00 68.31 190 ILE A CA 1
ATOM 1459 C C . ILE A 1 190 ? -13.866 -0.549 42.473 1.00 68.31 190 ILE A C 1
ATOM 1461 O O . ILE A 1 190 ? -13.837 -1.772 42.338 1.00 68.31 190 ILE A O 1
ATOM 1465 N N . ILE A 1 191 ? -14.431 0.041 43.526 1.00 58.84 191 ILE A N 1
ATOM 1466 C CA . ILE A 1 191 ? -15.261 -0.672 44.500 1.00 58.84 191 ILE A CA 1
ATOM 1467 C C . ILE A 1 191 ? -16.710 -0.443 44.075 1.00 58.84 191 ILE A C 1
ATOM 1469 O O . ILE A 1 191 ? -17.192 0.688 44.123 1.00 58.84 191 ILE A O 1
ATOM 1473 N N . GLU A 1 192 ? -17.403 -1.496 43.646 1.00 52.47 192 GLU A N 1
ATOM 1474 C CA . GLU A 1 192 ? -18.854 -1.444 43.471 1.00 52.47 192 GLU A CA 1
ATOM 1475 C C . GLU A 1 192 ? -19.504 -1.196 44.836 1.00 52.47 192 GLU A C 1
ATOM 1477 O O . GLU A 1 192 ? -19.390 -2.014 45.753 1.00 52.47 192 GLU A O 1
ATOM 1482 N N . CYS A 1 193 ? -20.209 -0.074 44.984 1.00 40.72 193 CYS A N 1
ATOM 1483 C CA . CYS A 1 193 ? -21.178 0.069 46.062 1.00 40.72 193 CYS A CA 1
ATOM 1484 C C . CYS A 1 193 ? -22.342 -0.871 45.748 1.00 40.72 193 CYS A C 1
ATOM 1486 O O . CYS A 1 193 ? -23.274 -0.498 45.036 1.00 40.72 193 CYS A O 1
ATOM 1488 N N . THR A 1 194 ? -22.300 -2.095 46.270 1.00 39.97 194 THR A N 1
ATOM 1489 C CA . THR A 1 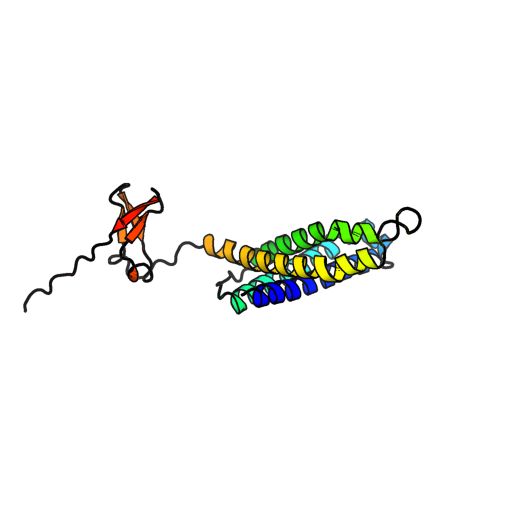194 ? -23.465 -2.979 46.261 1.00 39.97 194 THR A CA 1
ATOM 1490 C C . THR A 1 194 ? -24.576 -2.249 47.014 1.00 39.97 194 THR A C 1
ATOM 1492 O O . THR A 1 194 ? -24.476 -2.042 48.225 1.00 39.97 194 THR A O 1
ATOM 1495 N N . ARG A 1 195 ? -25.619 -1.793 46.308 1.00 39.94 195 ARG A N 1
ATOM 1496 C CA . ARG A 1 195 ? -26.846 -1.297 46.944 1.00 39.94 195 ARG A CA 1
ATOM 1497 C C . ARG A 1 195 ? -27.319 -2.396 47.892 1.00 39.94 195 ARG A C 1
ATOM 1499 O O . ARG A 1 195 ? -27.708 -3.467 47.432 1.00 39.94 195 ARG A O 1
ATOM 1506 N N . SER A 1 196 ? -27.261 -2.153 49.202 1.00 39.34 196 SER A N 1
ATOM 1507 C CA . SER A 1 196 ? -27.850 -3.068 50.172 1.00 39.34 196 SER A CA 1
ATOM 1508 C C . SER A 1 196 ? -29.332 -3.177 49.840 1.00 39.34 196 SER A C 1
ATOM 1510 O O . SER A 1 196 ? -30.039 -2.166 49.840 1.00 39.34 196 SER A O 1
ATOM 1512 N N . GLN A 1 197 ? -29.792 -4.383 49.528 1.00 37.84 197 GLN A N 1
ATOM 1513 C CA . GLN A 1 197 ? -31.214 -4.675 49.441 1.00 37.84 197 GLN A CA 1
ATOM 1514 C C . GLN A 1 197 ? -31.849 -4.242 50.767 1.00 37.84 197 GLN A C 1
ATOM 1516 O O . GLN A 1 197 ? -31.496 -4.759 51.826 1.00 37.84 197 GLN A O 1
ATOM 1521 N N . ALA A 1 198 ? -32.719 -3.233 50.717 1.00 34.06 198 ALA A N 1
ATOM 1522 C CA . ALA A 1 198 ? -33.552 -2.885 51.854 1.00 34.06 198 ALA A CA 1
ATOM 1523 C C . ALA A 1 198 ? -34.494 -4.074 52.119 1.00 34.06 198 ALA A C 1
ATOM 1525 O O . ALA A 1 198 ? -35.086 -4.578 51.160 1.00 34.06 198 ALA A O 1
ATOM 1526 N N . PRO A 1 199 ? -34.613 -4.558 53.367 1.00 39.31 199 PRO A N 1
ATOM 1527 C CA . PRO A 1 199 ? -35.558 -5.616 53.689 1.00 39.31 199 PRO A CA 1
ATOM 1528 C C . PRO A 1 199 ? -36.986 -5.088 53.501 1.00 39.31 199 PRO A C 1
ATOM 1530 O O . PRO A 1 199 ? -37.301 -3.987 53.955 1.00 39.31 199 PRO A O 1
ATOM 1533 N N . VAL A 1 200 ? -37.808 -5.868 52.795 1.00 46.28 200 VAL A N 1
ATOM 1534 C CA . VAL A 1 200 ? -39.269 -5.699 52.707 1.00 46.28 200 VAL A CA 1
ATOM 1535 C C . VAL A 1 200 ? -39.908 -6.236 53.979 1.00 46.28 200 VAL A C 1
ATOM 1537 O O . VAL A 1 200 ? -39.471 -7.323 54.422 1.00 46.28 200 VAL A O 1
#

Secondary structure (DSSP, 8-state):
-HHHHHHHHHHHHHHHHHHHHHHHHHHHSTTHHHIIIIIHHHHHHHHHHHHHHHHHHHHHHHHHHHH-------HHHHHHHHHHHHHHHHHHHHHHHHHHHS-TTSS-PPPHHHHHHIIIIIHHHHHHHHHHHHHHHTTHHHHTSPP---S-TTTSEEE-TTT--EEE--TTGGGT-EEE-TTT--EEE-----------

Radius of gyration: 25.63 Å; chains: 1; bounding box: 66×37×82 Å

pLDDT: mean 72.28, std 15.11, range [34.06, 93.88]

Foldseek 3Di:
DLVLLLVQLVVLLVLLVVLVVVVVCVCPDPCVVVCPPPCVCPVVVVSLLVSQLVSLVSLLVSLCVPPVQDFDPDSVLSSVLSVVLNVVSCVVCVVVVVLVPDDPVPDDNPDPVNVCCCVVPVVSVSSSVSSVVSNVSRCVVVVVDDPPAPPCNPQFWDADPPPRDIDGDDPVVVPPQWDADPPPRDIDGDDRPPPPPDDD

Sequence (200 aa):
MLGRYFLHGLILGAVVLVGSVGMILIGMGSLYLAYMVLTSSLVGAAFYAMIFALTGGMNQALAERFWGIDCEKNIGTGMRDGFLIFMLFNTAFLPVGLIFAIPPGWHWVPSAIEVAIIFLVAIPIYILLLGIIGAKTAVFPHLDREPVMPTDFVEHSHQCPHCMARYYYGLGAEKERVVTCQNCGKQFSIIECTRSQAPV